Protein AF-A0A2R6GBK3-F1 (afdb_monomer)

Secondary structure (DSSP, 8-state):
-PPP---SS--HHHHHHHHHHHHHHHHHHHHIIIIISSEEEEEEETTEEEEEEEES---EEEEETTEEEEE--TT--EEEEEEEEETTT--B--S--EEEEEE-SS-EEEEEE--EE--SS--EEEEEE---SS-EEEEEEEEPPP-S----TTT-S---S-EEEEEEEE-------S----------------------

Foldseek 3Di:
DPADDDAPVDDPVNLVVLLVQLVLQVVLVCCCQPPVAQHKDWDDWFQKIKMKGKDFDAWDWDDDVPGTDIDGLPQFGIKIWMFIAGPRSRHGDPDKFKFKWWAWDPDIDDRDTFDWDDDPRHTTTIDTHRDDDWFKIWMKMKIQQDPDAFDDPRPRPGSHGITIDIDIDGNDGDPPPDDDPPPPPDDPPDDDDDDDDDDD

Radius of gyration: 21.03 Å; Cα contacts (8 Å, |Δi|>4): 363; chains: 1; bounding box: 44×79×49 Å

Solvent-accessible surface area (backbone atoms only — not comparable to full-atom values): 12038 Å² total; per-residue (Å²): 132,85,73,90,70,69,56,101,80,40,50,66,66,57,52,50,53,47,34,54,54,2,52,54,47,44,53,50,50,49,45,43,25,73,71,65,28,63,30,50,55,74,50,76,49,90,58,29,28,42,32,35,28,32,40,68,37,61,65,47,75,42,88,46,97,93,50,73,42,82,43,74,45,79,83,33,57,26,21,45,34,38,41,48,20,34,54,82,46,31,35,74,56,79,87,56,58,35,33,37,32,35,41,44,101,88,48,73,54,62,82,38,75,30,48,82,43,90,48,98,85,54,77,36,21,39,37,70,38,72,69,89,74,83,48,61,25,46,33,38,41,39,40,49,44,56,86,72,88,69,69,49,94,87,71,28,88,59,54,83,60,65,43,73,48,78,48,79,41,47,67,60,71,70,91,67,85,86,74,88,82,72,86,73,84,74,80,81,86,79,90,76,90,76,88,79,84,90,85,133

Sequence (200 aa):
MAGLQPSEEVDERQLELARQAGDTYREAAEYMISEVAETGDTTTEGDYLVGFAQEEAEGMYHPADGGLEWTDPGEENCHLEVIVADAEGGRFLPELAVRATLEGEGETVGPVAVPFIWHPGLYHYGTNLELPGEETYDLMVEVEAPSFPRHDEENGDRYAEDVSATFRASTSRPDRTERHIRFFVRFRADSVLFRADSVL

Mean predicted aligned error: 8.2 Å

pLDDT: mean 86.67, std 20.87, range [29.03, 98.88]

Structure (mmCIF, N/CA/C/O backbone):
data_AF-A0A2R6GBK3-F1
#
_entry.id   AF-A0A2R6GBK3-F1
#
loop_
_atom_site.group_PDB
_atom_site.id
_atom_site.type_symbol
_atom_site.label_atom_id
_atom_site.label_alt_id
_atom_site.label_comp_id
_atom_site.label_asym_id
_atom_site.label_entity_id
_atom_site.label_seq_id
_atom_site.pdbx_PDB_ins_code
_atom_site.Cartn_x
_atom_site.Cartn_y
_atom_site.Cartn_z
_atom_site.occupancy
_atom_site.B_iso_or_equiv
_atom_site.auth_seq_id
_atom_site.auth_comp_id
_atom_site.auth_asym_id
_atom_site.auth_atom_id
_atom_site.pdbx_PDB_model_num
ATOM 1 N N . MET A 1 1 ? 15.794 -12.261 -4.622 1.00 50.75 1 MET A N 1
ATOM 2 C CA . MET A 1 1 ? 15.449 -12.226 -6.056 1.00 50.75 1 MET A CA 1
ATOM 3 C C . MET A 1 1 ? 16.623 -11.617 -6.813 1.00 50.75 1 MET A C 1
ATOM 5 O O . MET A 1 1 ? 17.364 -10.847 -6.209 1.00 50.75 1 MET A O 1
ATOM 9 N N . ALA A 1 2 ? 16.858 -11.994 -8.072 1.00 61.34 2 ALA A N 1
ATOM 10 C CA . ALA A 1 2 ? 17.715 -11.187 -8.942 1.00 61.34 2 ALA A CA 1
ATOM 11 C C . ALA A 1 2 ? 16.911 -9.943 -9.348 1.00 61.34 2 ALA A C 1
ATOM 13 O O . ALA A 1 2 ? 15.731 -10.080 -9.651 1.00 61.34 2 ALA A O 1
ATOM 14 N N . GLY A 1 3 ? 17.514 -8.755 -9.297 1.00 82.38 3 GLY A N 1
ATOM 15 C CA . GLY A 1 3 ? 16.805 -7.518 -9.627 1.00 82.38 3 GLY A CA 1
ATOM 16 C C . GLY A 1 3 ? 16.416 -7.415 -11.100 1.00 82.38 3 GLY A C 1
ATOM 17 O O . GLY A 1 3 ? 16.938 -8.168 -11.923 1.00 82.38 3 GLY A O 1
ATOM 18 N N . LEU A 1 4 ? 15.535 -6.460 -11.424 1.00 92.62 4 LEU A N 1
ATOM 19 C CA . LEU A 1 4 ? 15.046 -6.220 -12.791 1.00 92.62 4 LEU A CA 1
ATOM 20 C C . LEU A 1 4 ? 16.198 -6.038 -13.792 1.00 92.62 4 LEU A C 1
ATOM 22 O O . LEU A 1 4 ? 17.164 -5.315 -13.502 1.00 92.62 4 LEU A O 1
ATOM 26 N N . GLN A 1 5 ? 16.068 -6.647 -14.973 1.00 95.31 5 GLN A N 1
ATOM 27 C CA . GLN A 1 5 ? 17.119 -6.727 -15.997 1.00 95.31 5 GLN A CA 1
ATOM 28 C C . GLN A 1 5 ? 16.628 -6.224 -17.358 1.00 95.31 5 GLN A C 1
ATOM 30 O O . GLN A 1 5 ? 15.432 -6.314 -17.632 1.00 95.31 5 GLN A O 1
ATOM 35 N N . PRO A 1 6 ? 17.519 -5.696 -18.219 1.00 97.12 6 PRO A N 1
ATOM 36 C CA . PRO A 1 6 ? 17.148 -5.369 -19.590 1.00 97.12 6 PRO A CA 1
ATOM 37 C C . PRO A 1 6 ? 16.609 -6.596 -20.337 1.00 97.12 6 PRO A C 1
ATOM 39 O O . PRO A 1 6 ? 17.158 -7.689 -20.191 1.00 97.12 6 PRO A O 1
ATOM 42 N N . SER A 1 7 ? 15.580 -6.388 -21.153 1.00 97.19 7 SER A N 1
ATOM 43 C CA . SER A 1 7 ? 14.868 -7.407 -21.933 1.00 97.19 7 SER A CA 1
ATOM 44 C C . SER A 1 7 ? 14.620 -6.923 -23.369 1.00 97.19 7 SER A C 1
ATOM 46 O O . SER A 1 7 ? 15.091 -5.855 -23.772 1.00 97.19 7 SER A O 1
ATOM 48 N N . GLU A 1 8 ? 13.858 -7.687 -24.157 1.00 96.94 8 GLU A N 1
ATOM 49 C CA . GLU A 1 8 ? 13.345 -7.198 -25.445 1.00 96.94 8 GLU A CA 1
ATOM 50 C C . GLU A 1 8 ? 12.340 -6.034 -25.292 1.00 96.94 8 GLU A C 1
ATOM 52 O O . GLU A 1 8 ? 12.155 -5.261 -26.236 1.00 96.94 8 GLU A O 1
ATOM 57 N N . GLU A 1 9 ? 11.714 -5.881 -24.118 1.00 96.06 9 GLU A N 1
ATOM 58 C CA . GLU A 1 9 ? 10.669 -4.882 -23.844 1.00 96.06 9 GLU A CA 1
ATOM 59 C C . GLU A 1 9 ? 11.150 -3.688 -22.993 1.00 96.06 9 GLU A C 1
ATOM 61 O O . GLU A 1 9 ? 10.519 -2.625 -23.030 1.00 96.06 9 GLU A O 1
ATOM 66 N N . VAL A 1 10 ? 12.262 -3.819 -22.254 1.00 96.81 10 VAL A N 1
ATOM 67 C CA . VAL A 1 10 ? 12.786 -2.763 -21.372 1.00 96.81 10 VAL A CA 1
ATOM 68 C C . VAL A 1 10 ? 14.306 -2.606 -21.461 1.00 96.81 10 VAL A C 1
ATOM 70 O O . VAL A 1 10 ? 15.060 -3.566 -21.327 1.00 96.81 10 VAL A O 1
ATOM 73 N N . ASP A 1 11 ? 14.783 -1.372 -21.645 1.00 97.56 11 ASP A N 1
ATOM 74 C CA . ASP A 1 11 ? 16.216 -1.056 -21.630 1.00 97.56 11 ASP A CA 1
ATOM 75 C C . ASP A 1 11 ? 16.733 -0.599 -20.248 1.00 97.56 11 ASP A C 1
ATOM 77 O O . ASP A 1 11 ? 15.980 -0.342 -19.304 1.00 97.56 11 ASP A O 1
ATOM 81 N N . GLU A 1 12 ? 18.058 -0.469 -20.120 1.00 97.69 12 GLU A N 1
ATOM 82 C CA . GLU A 1 12 ? 18.707 -0.019 -18.879 1.00 97.69 12 GLU A CA 1
ATOM 83 C C . GLU A 1 12 ? 18.204 1.350 -18.398 1.00 97.69 12 GLU A C 1
ATOM 85 O O . GLU A 1 12 ? 18.078 1.578 -17.193 1.00 97.69 12 GLU A O 1
ATOM 90 N N . ARG A 1 13 ? 17.899 2.270 -19.322 1.00 97.88 13 ARG A N 1
ATOM 91 C CA . ARG A 1 13 ? 17.467 3.626 -18.976 1.00 97.88 13 ARG A CA 1
ATOM 92 C C . ARG A 1 13 ? 16.037 3.628 -18.449 1.00 97.88 13 ARG A C 1
ATOM 94 O O . ARG A 1 13 ? 15.743 4.352 -17.498 1.00 97.88 13 ARG A O 1
ATOM 101 N N . GLN A 1 14 ? 15.150 2.839 -19.043 1.00 97.19 14 GLN A N 1
ATOM 102 C CA . GLN A 1 14 ? 13.790 2.653 -18.551 1.00 97.19 14 GLN A CA 1
ATOM 103 C C . GLN A 1 14 ? 13.800 2.044 -17.147 1.00 97.19 14 GLN A C 1
ATOM 105 O O . GLN A 1 14 ? 13.074 2.531 -16.280 1.00 97.19 14 GLN A O 1
ATOM 110 N N . LEU A 1 15 ? 14.665 1.058 -16.888 1.00 96.81 15 LEU A N 1
ATOM 111 C CA . LEU A 1 15 ? 14.837 0.483 -15.551 1.00 96.81 15 LEU A CA 1
ATOM 112 C C . LEU A 1 15 ? 15.366 1.503 -14.539 1.00 96.81 15 LEU A C 1
ATOM 114 O O . LEU A 1 15 ? 14.858 1.574 -13.422 1.00 96.81 15 LEU A O 1
ATOM 118 N N . GLU A 1 16 ? 16.348 2.324 -14.917 1.00 97.00 16 GLU A N 1
ATOM 119 C CA . GLU A 1 16 ? 16.872 3.395 -14.062 1.00 97.00 16 GLU A CA 1
ATOM 120 C C . GLU A 1 16 ? 15.774 4.401 -13.681 1.00 97.00 16 GLU A C 1
ATOM 122 O O . GLU A 1 16 ? 15.603 4.722 -12.505 1.00 97.00 16 GLU A O 1
ATOM 127 N N . LEU A 1 17 ? 14.993 4.867 -14.661 1.00 97.94 17 LEU A N 1
ATOM 128 C CA . LEU A 1 17 ? 13.885 5.799 -14.430 1.00 97.94 17 LEU A CA 1
ATOM 129 C C . LEU A 1 17 ? 12.771 5.172 -13.581 1.00 97.94 17 LEU A C 1
ATOM 131 O O . LEU A 1 17 ? 12.204 5.845 -12.722 1.00 97.94 17 LEU A O 1
ATOM 135 N N . ALA A 1 18 ? 12.468 3.889 -13.796 1.00 96.62 18 ALA A N 1
ATOM 136 C CA . ALA A 1 18 ? 11.486 3.165 -12.997 1.00 96.62 18 ALA A CA 1
ATOM 137 C C . ALA A 1 18 ? 11.918 3.061 -11.528 1.00 96.62 18 ALA A C 1
ATOM 139 O O . ALA A 1 18 ? 11.091 3.290 -10.647 1.00 96.62 18 ALA A O 1
ATOM 140 N N . ARG A 1 19 ? 13.205 2.788 -11.269 1.00 96.69 19 ARG A N 1
ATOM 141 C CA . ARG A 1 19 ? 13.771 2.780 -9.912 1.00 96.69 19 ARG A CA 1
ATOM 142 C C . ARG A 1 19 ? 13.720 4.164 -9.275 1.00 96.69 19 ARG A C 1
ATOM 144 O O . ARG A 1 19 ? 13.222 4.277 -8.171 1.00 96.69 19 ARG A O 1
ATOM 151 N N . GLN A 1 20 ? 14.106 5.224 -9.989 1.00 98.25 20 GLN A N 1
ATOM 152 C CA . GLN A 1 20 ? 14.014 6.599 -9.467 1.00 98.25 20 GLN A CA 1
ATOM 153 C C . GLN A 1 20 ? 12.578 6.987 -9.081 1.00 98.25 20 GLN A C 1
ATOM 155 O O . GLN A 1 20 ? 12.357 7.635 -8.056 1.00 98.25 20 GLN A O 1
ATOM 160 N N . ALA A 1 21 ? 11.590 6.582 -9.886 1.00 97.88 21 ALA A N 1
ATOM 161 C CA . ALA A 1 21 ? 10.184 6.795 -9.560 1.00 97.88 21 ALA A CA 1
ATOM 162 C C . ALA A 1 21 ? 9.766 6.020 -8.299 1.00 97.88 21 ALA A C 1
ATOM 164 O O . ALA A 1 21 ? 9.053 6.563 -7.457 1.00 97.88 21 ALA A O 1
ATOM 165 N N . GLY A 1 22 ? 10.225 4.775 -8.151 1.00 98.00 22 GLY A N 1
ATOM 166 C CA . GLY A 1 22 ? 9.977 3.974 -6.956 1.00 98.00 22 GLY A CA 1
ATOM 167 C C . GLY A 1 22 ? 10.679 4.498 -5.706 1.00 98.00 22 GLY A C 1
ATOM 168 O O . GLY A 1 22 ? 10.054 4.567 -4.656 1.00 98.00 22 GLY A O 1
ATOM 169 N N . ASP A 1 23 ? 11.929 4.944 -5.817 1.00 98.19 23 ASP A N 1
ATOM 170 C CA . ASP A 1 23 ? 12.677 5.565 -4.720 1.00 98.19 23 ASP A CA 1
ATOM 171 C C . ASP A 1 23 ? 1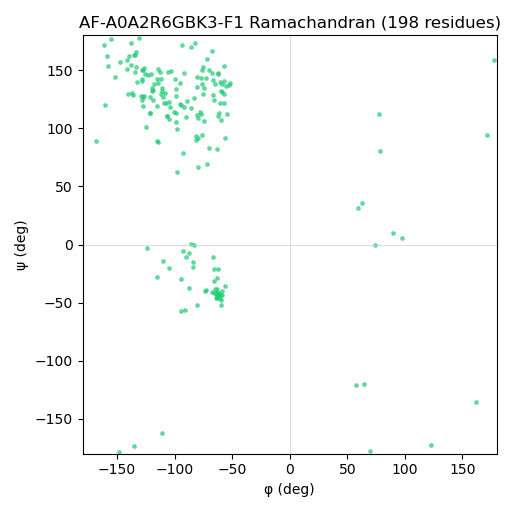1.950 6.815 -4.210 1.00 98.19 23 ASP A C 1
ATOM 173 O O . ASP A 1 23 ? 11.769 6.981 -3.007 1.00 98.19 23 ASP A O 1
ATOM 177 N N . THR A 1 24 ? 11.448 7.648 -5.128 1.00 98.19 24 THR A N 1
ATOM 178 C CA . THR A 1 24 ? 10.655 8.839 -4.779 1.00 98.19 24 THR A CA 1
ATOM 179 C C . THR A 1 24 ? 9.351 8.462 -4.070 1.00 98.19 24 THR A C 1
ATOM 181 O O . THR A 1 24 ? 8.967 9.097 -3.090 1.00 98.19 24 THR A O 1
ATOM 184 N N . TYR A 1 25 ? 8.659 7.423 -4.548 1.00 98.44 25 TYR A N 1
ATOM 185 C CA . TYR A 1 25 ? 7.445 6.929 -3.897 1.00 98.44 25 TYR A CA 1
ATOM 186 C C . TYR A 1 25 ? 7.738 6.391 -2.489 1.00 98.44 25 TYR A C 1
ATOM 188 O O . TYR A 1 25 ? 7.024 6.724 -1.546 1.00 98.44 25 TYR A O 1
ATOM 196 N N . ARG A 1 26 ? 8.812 5.609 -2.331 1.00 97.56 26 ARG A N 1
ATOM 197 C CA . ARG A 1 26 ? 9.251 5.066 -1.039 1.00 97.56 26 ARG A CA 1
ATOM 198 C C . ARG A 1 26 ? 9.643 6.156 -0.053 1.00 97.56 26 ARG A C 1
ATOM 200 O O . ARG A 1 26 ? 9.314 6.032 1.115 1.00 97.56 26 ARG A O 1
ATOM 207 N N . GLU A 1 27 ? 10.294 7.223 -0.507 1.00 98.12 27 GLU A N 1
ATOM 208 C CA . GLU A 1 27 ? 10.602 8.377 0.344 1.00 98.12 27 GLU A CA 1
ATOM 209 C C . GLU A 1 27 ? 9.321 9.037 0.881 1.00 98.12 27 GLU A C 1
ATOM 211 O O . GLU A 1 27 ? 9.233 9.338 2.071 1.00 98.12 27 GLU A O 1
ATOM 216 N N . ALA A 1 28 ? 8.299 9.209 0.033 1.00 98.12 28 ALA A N 1
ATOM 217 C CA . ALA A 1 28 ? 7.004 9.741 0.462 1.00 98.12 28 ALA A CA 1
ATOM 218 C C . ALA A 1 28 ? 6.272 8.794 1.432 1.00 98.12 28 ALA A C 1
ATOM 220 O O . ALA A 1 28 ? 5.713 9.253 2.427 1.00 98.12 28 ALA A O 1
ATOM 221 N N . ALA A 1 29 ? 6.305 7.486 1.161 1.00 97.81 29 ALA A N 1
ATOM 222 C CA . ALA A 1 29 ? 5.732 6.456 2.025 1.00 97.81 29 ALA A CA 1
ATOM 223 C C . ALA A 1 29 ? 6.422 6.406 3.397 1.00 97.81 29 ALA A C 1
ATOM 225 O O . ALA A 1 29 ? 5.747 6.403 4.420 1.00 97.81 29 ALA A O 1
ATOM 226 N N . GLU A 1 30 ? 7.755 6.438 3.428 1.00 97.25 30 GLU A N 1
ATOM 227 C CA . GLU A 1 30 ? 8.539 6.470 4.664 1.00 97.25 30 GLU A CA 1
ATOM 228 C C . GLU A 1 30 ? 8.217 7.720 5.483 1.00 97.25 30 GLU A C 1
ATOM 230 O O . GLU A 1 30 ? 8.024 7.631 6.692 1.00 97.25 30 GLU A O 1
ATOM 235 N N . TYR A 1 31 ? 8.107 8.888 4.841 1.00 97.25 31 TYR A N 1
ATOM 236 C CA . TYR A 1 31 ? 7.725 10.121 5.527 1.00 97.25 31 TYR A CA 1
ATOM 237 C C . TYR A 1 31 ? 6.334 10.015 6.168 1.00 97.25 31 TYR A C 1
ATOM 239 O O . TYR A 1 31 ? 6.162 10.384 7.328 1.00 97.25 31 TYR A O 1
ATOM 247 N N . MET A 1 32 ? 5.354 9.485 5.435 1.00 95.88 32 MET A N 1
ATOM 248 C CA . MET A 1 32 ? 4.002 9.256 5.946 1.00 95.88 32 MET A CA 1
ATOM 249 C C . MET A 1 32 ? 4.016 8.305 7.151 1.00 95.88 32 MET A C 1
ATOM 251 O O . MET A 1 32 ? 3.546 8.672 8.221 1.00 95.88 32 MET A O 1
ATOM 255 N N . ILE A 1 33 ? 4.656 7.141 7.015 1.00 95.50 33 ILE A N 1
ATOM 256 C CA . ILE A 1 33 ? 4.730 6.103 8.054 1.00 95.50 33 ILE A CA 1
ATOM 257 C C . ILE A 1 33 ? 5.473 6.582 9.310 1.00 95.50 33 ILE A C 1
ATOM 259 O O . ILE A 1 33 ? 5.034 6.320 10.427 1.00 95.50 33 ILE A O 1
ATOM 263 N N . SER A 1 34 ? 6.616 7.253 9.150 1.00 92.56 34 SER A N 1
ATOM 264 C CA . SER A 1 34 ? 7.527 7.539 10.269 1.00 92.56 34 SER A CA 1
ATOM 265 C C . SER A 1 34 ? 7.315 8.909 10.919 1.00 92.56 34 SER A C 1
ATOM 267 O O . SER A 1 34 ? 7.574 9.068 12.115 1.00 92.56 34 SER A O 1
ATOM 269 N N . GLU A 1 35 ? 6.849 9.906 10.162 1.00 92.25 35 GLU A N 1
ATOM 270 C CA . GLU A 1 35 ? 6.757 11.294 10.633 1.00 92.25 35 GLU A CA 1
ATOM 271 C C . GLU A 1 35 ? 5.317 11.812 10.735 1.00 92.25 35 GLU A C 1
ATOM 273 O O . GLU A 1 35 ? 5.060 12.701 11.555 1.00 92.25 35 GLU A O 1
ATOM 278 N N . VAL A 1 36 ? 4.382 11.291 9.931 1.00 91.12 36 VAL A N 1
ATOM 279 C CA . VAL A 1 36 ? 2.974 11.730 9.941 1.00 91.12 36 VAL A CA 1
ATOM 280 C C . VAL A 1 36 ? 2.150 10.824 10.849 1.00 91.12 36 VAL A C 1
ATOM 282 O O . VAL A 1 36 ? 1.637 11.310 11.866 1.00 91.12 36 VAL A O 1
ATOM 285 N N . ALA A 1 37 ? 2.157 9.522 10.565 1.00 92.44 37 ALA A N 1
ATOM 286 C CA . ALA A 1 37 ? 1.352 8.520 11.243 1.00 92.44 37 ALA A CA 1
ATOM 287 C C . ALA A 1 37 ? 1.579 8.470 12.761 1.00 92.44 37 ALA A C 1
ATOM 289 O O . ALA A 1 37 ? 2.644 8.836 13.281 1.00 92.44 37 ALA A O 1
ATOM 290 N N . GLU A 1 38 ? 0.564 8.015 13.495 1.00 90.88 38 GLU A N 1
ATOM 291 C CA . GLU A 1 38 ? 0.673 7.724 14.927 1.00 90.88 38 GLU A CA 1
ATOM 292 C C . GLU A 1 38 ? 1.480 6.445 15.159 1.00 90.88 38 GLU A C 1
ATOM 294 O O . GLU A 1 38 ? 2.317 6.386 16.063 1.00 90.88 38 GLU A O 1
ATOM 299 N N . THR A 1 39 ? 1.266 5.452 14.298 1.00 93.38 39 THR A N 1
ATOM 300 C CA . THR A 1 39 ? 2.064 4.234 14.202 1.00 93.38 39 THR A CA 1
ATOM 301 C C . THR A 1 39 ? 2.110 3.760 12.753 1.00 93.38 39 THR A C 1
ATOM 303 O O . THR A 1 39 ? 1.231 4.077 11.951 1.00 93.38 39 THR A O 1
ATOM 306 N N . GLY A 1 40 ? 3.126 2.984 12.421 1.00 96.25 40 GLY A N 1
ATOM 307 C CA . GLY A 1 40 ? 3.300 2.438 11.092 1.00 96.25 40 GLY A CA 1
ATOM 308 C C . GLY A 1 40 ? 4.586 1.635 11.012 1.00 96.25 40 GLY A C 1
ATOM 309 O O . GLY A 1 40 ? 5.488 1.792 11.838 1.00 96.25 40 GLY A O 1
ATOM 310 N N . ASP A 1 41 ? 4.654 0.751 10.028 1.00 97.81 41 ASP A N 1
ATOM 311 C CA . ASP A 1 41 ? 5.828 -0.071 9.752 1.00 97.81 41 ASP A CA 1
ATOM 312 C C . ASP A 1 41 ? 5.756 -0.612 8.317 1.00 97.81 41 ASP A C 1
ATOM 314 O O . ASP A 1 41 ? 4.734 -0.484 7.632 1.00 97.81 41 ASP A O 1
ATOM 318 N N . THR A 1 42 ? 6.837 -1.241 7.862 1.00 98.06 42 THR A N 1
ATOM 319 C CA . THR A 1 42 ? 6.917 -1.909 6.561 1.00 98.06 42 THR A CA 1
ATOM 320 C C . THR A 1 42 ? 7.565 -3.286 6.674 1.00 98.06 42 THR A C 1
ATOM 322 O O . THR A 1 42 ? 8.454 -3.527 7.486 1.00 98.06 42 THR A O 1
ATOM 325 N N . THR A 1 43 ? 7.141 -4.211 5.818 1.00 98.38 43 THR A N 1
ATOM 326 C CA . THR A 1 43 ? 7.785 -5.511 5.615 1.00 98.38 43 THR A CA 1
ATOM 327 C C . THR A 1 43 ? 7.792 -5.863 4.131 1.00 98.38 43 THR A C 1
ATOM 329 O O . THR A 1 43 ? 7.063 -5.287 3.323 1.00 98.38 43 THR A O 1
ATOM 332 N N . THR A 1 44 ? 8.642 -6.808 3.746 1.00 98.19 44 THR A N 1
ATOM 333 C CA . THR A 1 44 ? 8.659 -7.362 2.391 1.00 98.19 44 THR A CA 1
ATOM 334 C C . THR A 1 44 ? 8.127 -8.785 2.420 1.00 98.19 44 THR A C 1
ATOM 336 O O . THR A 1 44 ? 8.720 -9.642 3.068 1.00 98.19 44 THR A O 1
ATOM 339 N N . GLU A 1 45 ? 7.068 -9.038 1.656 1.00 98.12 45 GLU A N 1
ATOM 340 C CA . GLU A 1 45 ? 6.470 -10.357 1.472 1.00 98.12 45 GLU A CA 1
ATOM 341 C C . GLU A 1 45 ? 6.490 -10.706 -0.018 1.00 98.12 45 GLU A C 1
ATOM 343 O O . GLU A 1 45 ? 5.839 -10.060 -0.836 1.00 98.12 45 GLU A O 1
ATOM 348 N N . GLY A 1 46 ? 7.275 -11.714 -0.405 1.00 96.31 46 GLY A N 1
ATOM 349 C CA . GLY A 1 46 ? 7.425 -12.102 -1.811 1.00 96.31 46 GLY A CA 1
ATOM 350 C C . GLY A 1 46 ? 7.922 -10.952 -2.700 1.00 96.31 46 GLY A C 1
ATOM 351 O O . GLY A 1 46 ? 9.013 -10.422 -2.491 1.00 96.31 46 GLY A O 1
ATOM 352 N N . ASP A 1 47 ? 7.128 -10.595 -3.712 1.00 97.25 47 ASP A N 1
ATOM 353 C CA . ASP A 1 47 ? 7.398 -9.479 -4.631 1.00 97.25 47 ASP A CA 1
ATOM 354 C C . ASP A 1 47 ? 6.909 -8.114 -4.115 1.00 97.25 47 ASP A C 1
ATOM 356 O O . ASP A 1 47 ? 7.070 -7.103 -4.803 1.00 97.25 47 ASP A O 1
ATOM 360 N N . TYR A 1 48 ? 6.317 -8.067 -2.922 1.00 98.56 48 TYR A N 1
ATOM 361 C CA . TYR A 1 48 ? 5.615 -6.903 -2.399 1.00 98.56 48 TYR A CA 1
ATOM 362 C C . TYR A 1 48 ? 6.375 -6.284 -1.230 1.00 98.56 48 TYR A C 1
ATOM 364 O O . TYR A 1 48 ? 6.763 -6.965 -0.284 1.00 98.56 48 TYR A O 1
ATOM 372 N N . LEU A 1 49 ? 6.550 -4.968 -1.270 1.00 98.50 49 LEU A N 1
ATOM 373 C CA . LEU A 1 49 ? 6.729 -4.161 -0.073 1.00 98.50 49 LEU A CA 1
ATOM 374 C C . LEU A 1 49 ? 5.328 -3.811 0.433 1.00 98.50 49 LEU A C 1
ATOM 376 O O . LEU A 1 49 ? 4.576 -3.141 -0.279 1.00 98.50 49 LEU A O 1
ATOM 380 N N . VAL A 1 50 ? 4.993 -4.265 1.636 1.00 98.81 50 VAL A N 1
ATOM 381 C CA . VAL A 1 50 ? 3.728 -3.966 2.309 1.00 98.81 50 VAL A CA 1
ATOM 382 C C . VAL A 1 50 ? 4.032 -3.084 3.509 1.00 98.81 50 VAL A C 1
ATOM 384 O O . VAL A 1 50 ? 4.908 -3.400 4.310 1.00 98.81 50 VAL A O 1
ATOM 387 N N . GLY A 1 51 ? 3.323 -1.974 3.638 1.00 98.44 51 GLY A N 1
ATOM 388 C CA . GLY A 1 51 ? 3.414 -1.090 4.791 1.00 98.44 51 GLY A CA 1
ATOM 389 C C . GLY A 1 51 ? 2.042 -0.683 5.280 1.00 98.44 51 GLY A C 1
ATOM 390 O O . GLY A 1 51 ? 1.063 -0.793 4.543 1.00 98.44 51 GLY A O 1
ATOM 391 N N . PHE A 1 52 ? 1.985 -0.184 6.505 1.00 98.50 52 PHE A N 1
ATOM 392 C CA . PHE A 1 52 ? 0.787 0.448 7.035 1.00 98.50 52 PHE A CA 1
ATOM 393 C C . PHE A 1 52 ? 1.134 1.760 7.733 1.00 98.50 52 PHE A C 1
ATOM 395 O O . PHE A 1 52 ? 2.237 1.924 8.258 1.00 98.50 52 PHE A O 1
ATOM 402 N N . ALA A 1 53 ? 0.166 2.665 7.744 1.00 97.31 53 ALA A N 1
ATOM 403 C CA . ALA A 1 53 ? 0.155 3.867 8.557 1.00 97.31 53 ALA A CA 1
ATOM 404 C C . ALA A 1 53 ? -1.213 3.968 9.234 1.00 97.31 53 ALA A C 1
ATOM 406 O O . ALA A 1 53 ? -2.238 3.636 8.639 1.00 97.31 53 ALA A O 1
ATOM 407 N N . GLN A 1 54 ? -1.221 4.385 10.492 1.00 95.12 54 GLN A N 1
ATOM 408 C CA . GLN A 1 54 ? -2.436 4.606 11.260 1.00 95.12 54 GLN A CA 1
ATOM 409 C C . GLN A 1 54 ? -2.489 6.056 11.738 1.00 95.12 54 GLN A C 1
ATOM 411 O O . GLN A 1 54 ? -1.555 6.526 12.392 1.00 95.12 54 GLN A O 1
ATOM 416 N N . GLU A 1 55 ? -3.595 6.734 11.448 1.00 92.31 55 GLU A N 1
ATOM 417 C CA . GLU A 1 55 ? -3.859 8.129 11.817 1.00 92.31 55 GLU A CA 1
ATOM 418 C C . GLU A 1 55 ? -5.240 8.286 12.476 1.00 92.31 55 GLU A C 1
ATOM 420 O O . GLU A 1 55 ? -5.993 7.318 12.618 1.00 92.31 55 GLU A O 1
ATOM 425 N N . GLU A 1 56 ? -5.583 9.506 12.907 1.00 92.31 56 GLU A N 1
ATOM 426 C CA . GLU A 1 56 ? -6.971 9.819 13.274 1.00 92.31 56 GLU A CA 1
ATOM 427 C C . GLU A 1 56 ? -7.877 9.667 12.046 1.00 92.31 56 GLU A C 1
ATOM 429 O O . GLU A 1 56 ? -7.452 9.937 10.926 1.00 92.31 56 GLU A O 1
ATOM 434 N N . ALA A 1 57 ? -9.135 9.264 12.248 1.00 94.62 57 ALA A N 1
ATOM 435 C CA . ALA A 1 57 ? -10.089 9.155 11.146 1.00 94.62 57 ALA A CA 1
ATOM 436 C C . ALA A 1 57 ? -10.220 10.477 10.371 1.00 94.62 57 ALA A C 1
ATOM 438 O O . ALA A 1 57 ? -10.341 11.557 10.961 1.00 94.62 57 ALA A O 1
ATOM 439 N N . GLU A 1 58 ? -10.249 10.381 9.042 1.00 92.75 58 GLU A N 1
ATOM 440 C CA . GLU A 1 58 ? -10.232 11.541 8.155 1.00 92.75 58 GLU A CA 1
ATOM 441 C C . GLU A 1 58 ? -11.529 11.684 7.357 1.00 92.75 58 GLU A C 1
ATOM 443 O O . GLU A 1 58 ? -12.213 10.712 7.033 1.00 92.75 58 GLU A O 1
ATOM 448 N N . GLY A 1 59 ? -11.871 12.927 7.014 1.00 95.62 59 GLY A N 1
ATOM 449 C CA . GLY A 1 59 ? -12.948 13.193 6.066 1.00 95.62 59 GLY A CA 1
ATOM 450 C C . GLY A 1 59 ? -12.465 13.014 4.630 1.00 95.62 59 GLY A C 1
ATOM 451 O O . GLY A 1 59 ? -11.328 13.350 4.300 1.00 95.62 59 GLY A O 1
ATOM 452 N N . MET A 1 60 ? -13.333 12.511 3.757 1.00 96.00 60 MET A N 1
ATOM 453 C CA . MET A 1 60 ? -12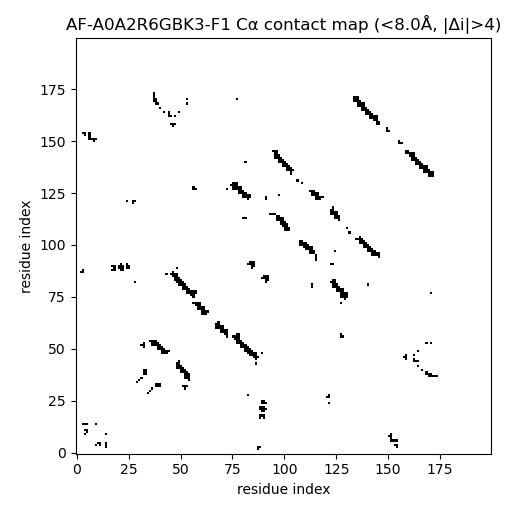.976 12.194 2.374 1.00 96.00 60 MET A CA 1
ATOM 454 C C . MET A 1 60 ? -14.065 12.620 1.390 1.00 96.00 60 MET A C 1
ATOM 456 O O . MET A 1 60 ? -15.247 12.728 1.718 1.00 96.00 60 MET A O 1
ATOM 460 N N . TYR A 1 61 ? -13.657 12.866 0.143 1.00 97.25 61 TYR A N 1
ATOM 461 C CA . TYR A 1 61 ? -14.595 13.033 -0.963 1.00 97.25 61 TYR A CA 1
ATOM 462 C C . TYR A 1 61 ? -15.012 11.670 -1.515 1.00 97.25 61 TYR A C 1
ATOM 464 O O . TYR A 1 61 ? -14.168 10.895 -1.959 1.00 97.25 61 TYR A O 1
ATOM 472 N N . HIS A 1 62 ? -16.318 11.431 -1.589 1.00 95.06 62 HIS A N 1
ATOM 473 C CA . HIS A 1 62 ? -16.894 10.225 -2.176 1.00 95.06 62 HIS A CA 1
ATOM 474 C C . HIS A 1 62 ? -17.661 10.548 -3.464 1.00 95.06 62 HIS A C 1
ATOM 476 O O . HIS A 1 62 ? -18.239 11.634 -3.579 1.00 95.06 62 HIS A O 1
ATOM 482 N N . PRO A 1 63 ? -17.699 9.626 -4.445 1.00 95.31 63 PRO A N 1
ATOM 483 C CA . PRO A 1 63 ? -18.582 9.757 -5.597 1.00 95.31 63 PRO A CA 1
ATOM 484 C C . PRO A 1 63 ? -20.049 9.879 -5.167 1.00 95.31 63 PRO A C 1
ATOM 486 O O . PRO A 1 63 ? -20.552 9.048 -4.413 1.00 95.31 63 PRO A O 1
ATOM 489 N N . ALA A 1 64 ? -20.737 10.884 -5.698 1.00 95.31 64 ALA A N 1
ATOM 490 C CA . ALA A 1 64 ? -22.157 11.136 -5.479 1.00 95.31 64 ALA A CA 1
ATOM 491 C C . ALA A 1 64 ? -22.841 11.529 -6.800 1.00 95.31 64 ALA A C 1
ATOM 493 O O . ALA A 1 64 ? -22.185 11.736 -7.829 1.00 95.31 64 ALA A O 1
ATOM 494 N N . ASP A 1 65 ? -24.171 11.651 -6.787 1.00 94.31 65 ASP A N 1
ATOM 495 C CA . ASP A 1 65 ? -24.935 12.057 -7.968 1.00 94.31 65 ASP A CA 1
ATOM 496 C C . ASP A 1 65 ? -24.490 13.445 -8.462 1.00 94.31 65 ASP A C 1
ATOM 498 O O . ASP A 1 65 ? -24.797 14.481 -7.874 1.00 94.31 65 ASP A O 1
ATOM 502 N N . GLY A 1 66 ? -23.773 13.466 -9.588 1.00 93.06 66 GLY A N 1
ATOM 503 C CA . GLY A 1 66 ? -23.307 14.694 -10.234 1.00 93.06 66 GLY A CA 1
ATOM 504 C C . GLY A 1 66 ? -21.937 15.210 -9.779 1.00 93.06 66 GLY A C 1
ATOM 505 O O . GLY A 1 66 ? -21.568 16.311 -10.192 1.00 93.06 66 GLY A O 1
ATOM 506 N N . GLY A 1 67 ? -21.162 14.451 -8.994 1.00 96.00 67 GLY A N 1
ATOM 507 C CA . GLY A 1 67 ? -19.797 14.850 -8.639 1.00 96.00 67 GLY A CA 1
ATOM 508 C C . GLY A 1 67 ? -19.213 14.129 -7.428 1.00 96.00 67 GLY A C 1
ATOM 509 O O . GLY A 1 67 ? -19.308 12.910 -7.310 1.00 96.00 67 GLY A O 1
ATOM 510 N N . LEU A 1 68 ? -18.566 14.910 -6.561 1.00 97.25 68 LEU A N 1
ATOM 511 C CA . LEU A 1 68 ? -17.961 14.459 -5.312 1.00 97.25 68 LEU A CA 1
ATOM 512 C C . LEU A 1 68 ? -18.642 15.154 -4.131 1.00 97.25 68 LEU A C 1
ATOM 514 O O . LEU A 1 68 ? -18.882 16.362 -4.189 1.00 97.25 68 LEU A O 1
ATOM 518 N N . GLU A 1 69 ? -18.901 14.410 -3.062 1.00 97.75 69 GLU A N 1
ATOM 519 C CA . GLU A 1 69 ? -19.446 14.917 -1.802 1.00 97.75 69 GLU A CA 1
ATOM 520 C C . GLU A 1 69 ? -18.461 14.651 -0.662 1.00 97.75 69 GLU A C 1
ATOM 522 O O . GLU A 1 69 ? -17.907 13.559 -0.557 1.00 97.75 69 GLU A O 1
ATOM 527 N N . TRP A 1 70 ? -18.215 15.667 0.167 1.00 97.25 70 TRP A N 1
ATOM 528 C CA . TRP A 1 70 ? -17.386 15.523 1.362 1.00 97.25 70 TRP A CA 1
ATOM 529 C C . TRP A 1 70 ? -18.169 14.794 2.451 1.00 97.25 70 TRP A C 1
ATOM 531 O O . TRP A 1 70 ? -19.279 15.207 2.782 1.00 97.25 70 TRP A O 1
ATOM 541 N N . THR A 1 71 ? -17.575 13.752 3.023 1.00 96.75 71 THR A N 1
ATOM 542 C CA . THR A 1 71 ? -18.113 13.015 4.169 1.00 96.75 71 THR A CA 1
ATOM 543 C C . THR A 1 71 ? -17.131 13.121 5.329 1.00 96.75 71 THR A C 1
ATOM 545 O O . THR A 1 71 ? -15.955 12.804 5.170 1.00 96.75 71 THR A O 1
ATOM 548 N N . ASP A 1 72 ? -17.607 13.597 6.479 1.00 96.88 72 ASP A N 1
ATOM 549 C CA . ASP A 1 72 ? -16.846 13.582 7.731 1.00 96.88 72 ASP A CA 1
ATOM 550 C C . ASP A 1 72 ? -16.840 12.161 8.335 1.00 96.88 72 ASP A C 1
ATOM 552 O O . ASP A 1 72 ? -17.829 11.442 8.172 1.00 96.88 72 ASP A O 1
ATOM 556 N N . PRO A 1 73 ? -15.789 11.767 9.079 1.00 93.56 73 PRO A N 1
ATOM 557 C CA . PRO A 1 73 ? -15.611 10.400 9.600 1.00 93.56 73 PRO A CA 1
ATOM 558 C C . PRO A 1 73 ? -16.644 9.974 10.664 1.00 93.56 73 PRO A C 1
ATOM 560 O O . PRO A 1 73 ? -16.734 8.809 11.039 1.00 93.56 73 PRO A O 1
ATOM 563 N N . GLY A 1 74 ? -17.460 10.899 11.180 1.00 94.88 74 GLY A N 1
ATOM 564 C CA . GLY A 1 74 ? -18.474 10.580 12.187 1.00 94.88 74 GLY A CA 1
ATOM 565 C C . GLY A 1 74 ? -17.860 10.090 13.502 1.00 94.88 74 GLY A C 1
ATOM 566 O O . GLY A 1 74 ? -17.133 10.840 14.147 1.00 94.88 74 GLY A O 1
ATOM 567 N N . GLU A 1 75 ? -18.203 8.863 13.904 1.00 93.00 75 GLU A N 1
ATOM 568 C CA . GLU A 1 75 ? -17.704 8.217 15.132 1.00 93.00 75 GLU A CA 1
ATOM 569 C C . GLU A 1 75 ? -16.443 7.364 14.887 1.00 93.00 75 GLU A C 1
ATOM 571 O O . GLU A 1 75 ? -15.853 6.854 15.840 1.00 93.00 75 GLU A O 1
ATOM 576 N N . GLU A 1 76 ? -16.017 7.208 13.627 1.00 94.19 76 GLU A N 1
ATOM 577 C CA . GLU A 1 76 ? -14.768 6.524 13.296 1.00 94.19 76 GLU A CA 1
ATOM 578 C C . GLU A 1 76 ? -13.595 7.261 13.954 1.00 94.19 76 GLU A C 1
ATOM 580 O O . GLU A 1 76 ? -13.557 8.493 14.010 1.00 94.19 76 GLU A O 1
ATOM 585 N N . ASN A 1 77 ? -12.635 6.504 14.479 1.00 92.25 77 ASN A N 1
ATOM 586 C CA . ASN A 1 77 ? -11.540 7.040 15.291 1.00 92.25 77 ASN A CA 1
ATOM 587 C C . ASN A 1 77 ? -10.148 6.685 14.753 1.00 92.25 77 ASN A C 1
ATOM 589 O O . ASN A 1 77 ? -9.151 7.149 15.299 1.00 92.25 77 ASN A O 1
ATOM 593 N N . CYS A 1 78 ? -10.081 5.903 13.679 1.00 93.81 78 CYS A N 1
ATOM 594 C CA . CYS A 1 78 ? -8.854 5.436 13.061 1.00 93.81 78 CYS A CA 1
ATOM 595 C C . CYS A 1 78 ? -8.960 5.571 11.541 1.00 93.81 78 CYS A C 1
ATOM 597 O O . CYS A 1 78 ? -9.925 5.081 10.958 1.00 93.81 78 CYS A O 1
ATOM 599 N N . HIS A 1 79 ? -7.971 6.193 10.903 1.00 96.50 79 HIS A N 1
ATOM 600 C CA . HIS A 1 79 ? -7.724 6.030 9.475 1.00 96.50 79 HIS A CA 1
ATOM 601 C C . HIS A 1 79 ? -6.602 5.006 9.304 1.00 96.50 79 HIS A C 1
ATOM 603 O O . HIS A 1 79 ? -5.469 5.241 9.726 1.00 96.50 79 HIS A O 1
ATOM 609 N N . LEU A 1 80 ? -6.932 3.843 8.739 1.00 97.75 80 LEU A N 1
ATOM 610 C CA . LEU A 1 80 ? -5.955 2.819 8.396 1.00 97.75 80 LEU A CA 1
ATOM 611 C C . LEU A 1 80 ? -5.561 2.986 6.937 1.00 97.75 80 LEU A C 1
ATOM 613 O O . LEU A 1 80 ? -6.397 2.822 6.048 1.00 97.75 80 LEU A O 1
ATOM 617 N N . GLU A 1 81 ? -4.274 3.194 6.703 1.00 98.44 81 GLU A N 1
ATOM 618 C CA . GLU A 1 81 ? -3.677 3.236 5.380 1.00 98.44 81 GLU A CA 1
ATOM 619 C C . GLU A 1 81 ? -2.750 2.039 5.165 1.00 98.44 81 GLU A C 1
ATOM 621 O O . GLU A 1 81 ? -2.022 1.612 6.062 1.00 98.44 81 GLU A O 1
ATOM 626 N N . VAL A 1 82 ? -2.753 1.504 3.947 1.00 98.81 82 VAL A N 1
ATOM 627 C CA . VAL A 1 82 ? -1.892 0.412 3.503 1.00 98.81 82 VAL A CA 1
ATOM 628 C C . VAL A 1 82 ? -1.152 0.827 2.237 1.00 98.81 82 VAL A C 1
ATOM 630 O O . VAL A 1 82 ? -1.738 1.223 1.227 1.00 98.81 82 VAL A O 1
ATOM 633 N N . ILE A 1 83 ? 0.165 0.673 2.273 1.00 98.56 83 ILE A N 1
ATOM 634 C CA . ILE A 1 83 ? 1.055 0.851 1.132 1.00 98.56 83 ILE A CA 1
ATOM 635 C C . ILE A 1 83 ? 1.364 -0.521 0.555 1.00 98.56 83 ILE A C 1
ATOM 637 O O . ILE A 1 83 ? 1.823 -1.409 1.268 1.00 98.56 83 ILE A O 1
ATOM 641 N N . VAL A 1 84 ? 1.164 -0.677 -0.753 1.00 98.69 84 VAL A N 1
ATOM 642 C CA . VAL A 1 84 ? 1.627 -1.856 -1.485 1.00 98.69 84 VAL A CA 1
ATOM 643 C C . VAL A 1 84 ? 2.439 -1.408 -2.692 1.00 98.69 84 VAL A C 1
ATOM 645 O O . VAL A 1 84 ? 1.944 -0.701 -3.574 1.00 98.69 84 VAL A O 1
ATOM 648 N N . ALA A 1 85 ? 3.705 -1.806 -2.726 1.00 98.44 85 ALA A N 1
ATOM 649 C CA . ALA A 1 85 ? 4.647 -1.441 -3.773 1.00 98.44 85 ALA A CA 1
ATOM 650 C C . ALA A 1 85 ? 5.465 -2.648 -4.234 1.00 98.44 85 ALA A C 1
ATOM 652 O O . ALA A 1 85 ? 5.571 -3.658 -3.546 1.00 98.44 85 ALA A O 1
ATOM 653 N N . ASP A 1 86 ? 6.086 -2.524 -5.401 1.00 97.50 86 ASP A N 1
ATOM 654 C CA . ASP A 1 86 ? 7.081 -3.473 -5.884 1.00 97.50 86 ASP A CA 1
ATOM 655 C C . ASP A 1 86 ? 8.274 -3.526 -4.909 1.00 97.50 86 ASP A C 1
ATOM 657 O O . ASP A 1 86 ? 8.925 -2.505 -4.658 1.00 97.50 86 ASP A O 1
ATOM 661 N N . ALA A 1 87 ? 8.589 -4.703 -4.363 1.00 96.69 87 ALA A N 1
ATOM 662 C CA . ALA A 1 87 ? 9.719 -4.895 -3.451 1.00 96.69 87 ALA A CA 1
ATOM 663 C C . ALA A 1 87 ? 11.077 -4.603 -4.112 1.00 96.69 87 ALA A C 1
ATOM 665 O O . ALA A 1 87 ? 12.004 -4.141 -3.446 1.00 96.69 87 ALA A O 1
ATOM 666 N N . GLU A 1 88 ? 11.197 -4.796 -5.426 1.00 94.00 88 GLU A N 1
ATOM 667 C CA . GLU A 1 88 ? 12.448 -4.562 -6.152 1.00 94.00 88 GLU A CA 1
ATOM 668 C C . GLU A 1 88 ? 12.523 -3.122 -6.674 1.00 94.00 88 GLU A C 1
ATOM 670 O O . GLU A 1 88 ? 13.452 -2.381 -6.360 1.00 94.00 88 GLU A O 1
ATOM 675 N N . GLY A 1 89 ? 11.532 -2.704 -7.464 1.00 91.56 89 GLY A N 1
ATOM 676 C CA . GLY A 1 89 ? 11.519 -1.411 -8.144 1.00 91.56 89 GLY A CA 1
ATOM 677 C C . GLY A 1 89 ? 10.889 -0.265 -7.357 1.00 91.56 89 GLY A C 1
ATOM 678 O O . GLY A 1 89 ? 11.002 0.872 -7.795 1.00 91.56 89 GLY A O 1
ATOM 679 N N . GLY A 1 90 ? 10.208 -0.531 -6.239 1.00 95.94 90 GLY A N 1
ATOM 680 C CA . GLY A 1 90 ? 9.680 0.475 -5.307 1.00 95.94 90 GLY A CA 1
ATOM 681 C C . GLY A 1 90 ? 8.454 1.261 -5.748 1.00 95.94 90 GLY A C 1
ATOM 682 O O . GLY A 1 90 ? 7.970 2.101 -4.999 1.00 95.94 90 GLY A O 1
ATOM 683 N N . ARG A 1 91 ? 7.934 1.007 -6.947 1.00 97.25 91 ARG A N 1
ATOM 684 C CA . ARG A 1 91 ? 6.751 1.702 -7.465 1.00 97.25 91 ARG A CA 1
ATOM 685 C C . ARG A 1 91 ? 5.479 1.157 -6.817 1.00 97.25 91 ARG A C 1
ATOM 687 O O . ARG A 1 91 ? 5.365 -0.052 -6.634 1.00 97.25 91 ARG A O 1
ATOM 694 N N . PHE A 1 92 ? 4.519 2.039 -6.550 1.00 98.25 92 PHE A N 1
ATOM 695 C CA . PHE A 1 92 ? 3.168 1.669 -6.120 1.00 98.25 92 PHE A CA 1
ATOM 696 C C . PHE A 1 92 ? 2.523 0.646 -7.065 1.00 98.25 92 PHE A C 1
ATOM 698 O O . PHE A 1 92 ? 2.627 0.782 -8.289 1.00 98.25 92 PHE A O 1
ATOM 705 N N . LEU A 1 93 ? 1.828 -0.341 -6.496 1.00 97.94 93 LEU A N 1
ATOM 706 C CA . LEU A 1 93 ? 1.067 -1.349 -7.231 1.00 97.94 93 LEU A CA 1
ATOM 707 C C . LEU A 1 93 ? -0.441 -1.040 -7.135 1.00 97.94 93 LEU A C 1
ATOM 709 O O . LEU A 1 93 ? -1.027 -1.203 -6.061 1.00 97.94 93 LEU A O 1
ATOM 713 N N . PRO A 1 94 ? -1.082 -0.579 -8.227 1.00 96.88 94 PRO A N 1
ATOM 714 C CA . PRO A 1 94 ? -2.511 -0.278 -8.248 1.00 96.88 94 PRO A CA 1
ATOM 715 C C . PRO A 1 94 ? -3.368 -1.533 -8.479 1.00 96.88 94 PRO A C 1
ATOM 717 O O . PRO A 1 94 ? -2.856 -2.598 -8.814 1.00 96.88 94 PRO A O 1
ATOM 720 N N . GLU A 1 95 ? -4.691 -1.365 -8.374 1.00 96.88 95 GLU A N 1
ATOM 721 C CA . GLU A 1 95 ? -5.703 -2.386 -8.702 1.00 96.88 95 GLU A CA 1
ATOM 722 C C . GLU A 1 95 ? -5.586 -3.693 -7.897 1.00 96.88 95 GLU A C 1
ATOM 724 O O . GLU A 1 95 ? -5.939 -4.769 -8.381 1.00 96.88 95 GLU A O 1
ATOM 729 N N . LEU A 1 96 ? -5.118 -3.602 -6.650 1.00 98.31 96 LEU A N 1
ATOM 730 C CA . LEU A 1 96 ? -5.077 -4.733 -5.726 1.00 98.31 96 LEU A CA 1
ATOM 731 C C . LEU A 1 96 ? -6.349 -4.804 -4.879 1.00 98.31 96 LEU A C 1
ATOM 733 O O . LEU A 1 96 ? -6.941 -3.781 -4.524 1.00 98.31 96 LEU A O 1
ATOM 737 N N . ALA A 1 97 ? -6.748 -6.025 -4.525 1.00 98.56 97 ALA A N 1
ATOM 738 C CA . ALA A 1 97 ? -7.710 -6.251 -3.458 1.00 98.56 97 ALA A CA 1
ATOM 739 C C . ALA A 1 97 ? -6.937 -6.409 -2.145 1.00 98.56 97 ALA A C 1
ATOM 741 O O . ALA A 1 97 ? -6.222 -7.390 -1.947 1.00 98.56 97 ALA A O 1
ATOM 742 N N . VAL A 1 98 ? -7.067 -5.406 -1.276 1.00 98.88 98 VAL A N 1
ATOM 743 C CA . VAL A 1 98 ? -6.402 -5.352 0.028 1.00 98.88 98 VAL A CA 1
ATOM 744 C C . VAL A 1 98 ? -7.449 -5.496 1.125 1.00 98.88 98 VAL A C 1
ATOM 746 O O . VAL A 1 98 ? -8.513 -4.866 1.076 1.00 98.88 98 VAL A O 1
ATOM 749 N N . ARG A 1 99 ? -7.153 -6.332 2.119 1.00 98.81 99 ARG A N 1
ATOM 750 C CA . ARG A 1 99 ? -7.977 -6.517 3.315 1.00 98.81 99 ARG A CA 1
ATOM 751 C C . ARG A 1 99 ? -7.134 -6.351 4.565 1.00 98.81 99 ARG A C 1
ATOM 753 O O . ARG A 1 99 ? -5.947 -6.661 4.558 1.00 98.81 99 ARG A O 1
ATOM 760 N N . ALA A 1 100 ? -7.764 -5.891 5.635 1.00 98.56 100 ALA A N 1
ATOM 761 C CA . ALA A 1 100 ? -7.135 -5.780 6.940 1.00 98.56 100 ALA A CA 1
ATOM 762 C C . ALA A 1 100 ? -7.988 -6.451 8.016 1.00 98.56 100 ALA A C 1
ATOM 764 O O . ALA A 1 100 ? -9.216 -6.356 7.993 1.00 98.56 100 ALA A O 1
ATOM 765 N N . THR A 1 101 ? -7.328 -7.101 8.969 1.00 98.38 101 THR A N 1
ATOM 766 C CA . THR A 1 101 ? -7.930 -7.608 10.204 1.00 98.38 101 THR A CA 1
ATOM 767 C C . THR A 1 101 ? -7.092 -7.120 11.377 1.00 98.38 101 THR A C 1
ATOM 769 O O . THR A 1 101 ? -5.877 -7.295 11.365 1.00 98.38 101 THR A O 1
ATOM 772 N N . LEU A 1 102 ? -7.723 -6.502 12.372 1.00 96.00 102 LEU A N 1
ATOM 773 C CA . LEU A 1 102 ? -7.083 -6.070 13.611 1.00 96.00 102 LEU A CA 1
ATOM 774 C C . LEU A 1 102 ? -7.587 -6.939 14.762 1.00 96.00 102 LEU A C 1
ATOM 776 O O . LEU A 1 102 ? -8.798 -7.055 14.960 1.00 96.00 102 LEU A O 1
ATOM 780 N N . GLU A 1 103 ? -6.672 -7.530 15.522 1.00 93.94 103 GLU A N 1
ATOM 781 C CA . GLU A 1 103 ? -6.976 -8.349 16.700 1.00 93.94 103 GLU A CA 1
ATOM 782 C C . GLU A 1 103 ? -6.424 -7.677 17.970 1.00 93.94 103 GLU A C 1
ATOM 784 O O . GLU A 1 103 ? -5.220 -7.444 18.079 1.00 93.94 103 GLU A O 1
ATOM 789 N N . GLY A 1 104 ? -7.312 -7.336 18.911 1.00 88.12 104 GLY A N 1
ATOM 790 C CA . GLY A 1 104 ? -7.004 -6.727 20.215 1.00 88.12 104 GLY A CA 1
ATOM 791 C C . GLY A 1 104 ? -7.258 -7.683 21.389 1.00 88.12 104 GLY A C 1
ATOM 792 O O . GLY A 1 104 ? -7.377 -8.899 21.197 1.00 88.12 104 GLY A O 1
ATOM 793 N N . GLU A 1 105 ? -7.374 -7.172 22.625 1.00 80.62 105 GLU A N 1
ATOM 794 C CA . GLU A 1 105 ? -7.623 -7.995 23.828 1.00 80.62 105 GLU A CA 1
ATOM 795 C C . GLU A 1 105 ? -9.065 -8.558 23.883 1.00 80.62 105 GLU A C 1
ATOM 797 O O . GLU A 1 105 ? -9.877 -8.224 24.746 1.00 80.62 105 GLU A O 1
ATOM 802 N N . GLY A 1 106 ? -9.375 -9.498 22.984 1.00 76.25 106 GLY A N 1
ATOM 803 C CA . GLY A 1 106 ? -10.654 -10.212 22.912 1.00 76.25 106 GLY A CA 1
ATOM 804 C C . GLY A 1 106 ? -11.650 -9.654 21.895 1.00 76.25 106 GLY A C 1
ATOM 805 O O . GLY A 1 106 ? -12.771 -10.163 21.826 1.00 76.25 106 GLY A O 1
ATOM 806 N N . GLU A 1 107 ? -11.246 -8.665 21.098 1.00 87.12 107 GLU A N 1
ATOM 807 C CA . GLU A 1 107 ? -12.045 -8.088 20.018 1.00 87.12 107 GLU A CA 1
ATOM 808 C C . GLU A 1 107 ? -11.310 -8.168 18.674 1.00 87.12 107 GLU A C 1
ATOM 810 O O . GLU A 1 107 ? -10.084 -8.086 18.606 1.00 87.12 107 GLU A O 1
ATOM 815 N N . THR A 1 108 ? -12.076 -8.366 17.601 1.00 94.00 108 THR A N 1
ATOM 816 C CA . THR A 1 108 ? -11.566 -8.466 16.232 1.00 94.00 108 THR A CA 1
ATOM 817 C C . THR A 1 108 ? -12.338 -7.502 15.347 1.00 94.00 108 THR A C 1
ATOM 819 O O . THR A 1 108 ? -13.562 -7.603 15.240 1.00 94.00 108 THR A O 1
ATOM 822 N N . VAL A 1 109 ? -11.618 -6.611 14.669 1.00 94.81 109 VAL A N 1
ATOM 823 C CA . VAL A 1 109 ? -12.162 -5.718 13.643 1.00 94.81 109 VAL A CA 1
ATOM 824 C C . VAL A 1 109 ? -11.701 -6.224 12.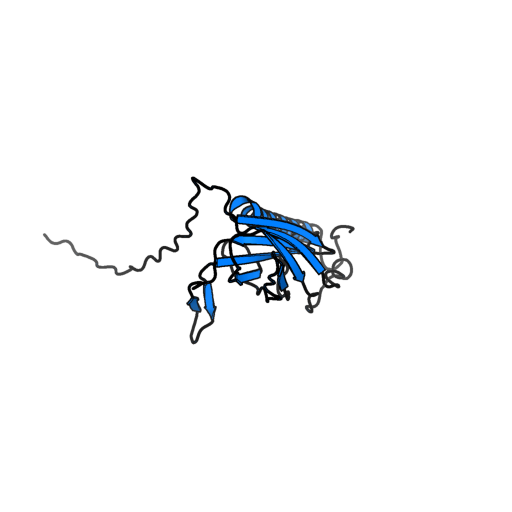280 1.00 94.81 109 VAL A C 1
ATOM 826 O O . VAL A 1 109 ? -10.523 -6.150 11.944 1.00 94.81 109 VAL A O 1
ATOM 829 N N . GLY A 1 110 ? -12.633 -6.753 11.489 1.00 95.38 110 GLY A N 1
ATOM 830 C CA . GLY A 1 110 ? -12.373 -7.236 10.131 1.00 95.38 110 GLY A CA 1
ATOM 831 C C . GLY A 1 110 ? -12.738 -8.706 9.888 1.00 95.38 110 GLY A C 1
ATOM 832 O O . GLY A 1 110 ? -13.392 -9.328 10.729 1.00 95.38 110 GLY A O 1
ATOM 833 N N . PRO A 1 111 ? -12.386 -9.255 8.709 1.00 97.56 111 PRO A N 1
ATOM 834 C CA . PRO A 1 111 ? -11.647 -8.592 7.631 1.00 97.56 111 PRO A CA 1
ATOM 835 C C . PRO A 1 111 ? -12.453 -7.460 6.979 1.00 97.56 111 PRO A C 1
ATOM 837 O O . PRO A 1 111 ? -13.595 -7.657 6.554 1.00 97.56 111 PRO A O 1
ATOM 840 N N . VAL A 1 112 ? -11.853 -6.276 6.874 1.00 98.19 112 VAL A N 1
ATOM 841 C CA . VAL A 1 112 ? -12.406 -5.111 6.166 1.00 98.19 112 VAL A CA 1
ATOM 842 C C . VAL A 1 112 ? -11.680 -4.904 4.843 1.00 98.19 112 VAL A C 1
ATOM 844 O O . VAL A 1 112 ? -10.500 -5.223 4.725 1.00 98.19 112 VAL A O 1
ATOM 847 N N . ALA A 1 113 ? -12.378 -4.386 3.833 1.00 98.62 113 ALA A N 1
ATOM 848 C CA . ALA A 1 113 ? -11.734 -3.979 2.589 1.00 98.62 113 ALA A CA 1
ATOM 849 C C . ALA A 1 113 ? -10.996 -2.652 2.796 1.00 98.62 113 ALA A C 1
ATOM 851 O O . ALA A 1 113 ? -11.544 -1.738 3.406 1.00 98.62 113 ALA A O 1
ATOM 852 N N . VAL A 1 114 ? -9.796 -2.543 2.234 1.00 98.69 114 VAL A N 1
ATOM 853 C CA . VAL A 1 114 ? -8.989 -1.321 2.248 1.00 98.69 114 VAL A CA 1
ATOM 854 C C . VAL A 1 114 ? -8.873 -0.845 0.792 1.00 98.69 114 VAL A C 1
ATOM 856 O O . VAL A 1 114 ? -8.011 -1.321 0.054 1.00 98.69 114 VAL A O 1
ATOM 859 N N . PRO A 1 115 ? -9.817 -0.024 0.293 1.00 98.19 115 PRO A N 1
ATOM 860 C CA . PRO A 1 115 ? -9.861 0.365 -1.114 1.00 98.19 115 PRO A CA 1
ATOM 861 C C . PRO A 1 115 ? -8.739 1.339 -1.484 1.00 98.19 115 PRO A C 1
ATOM 863 O O . PRO A 1 115 ? -8.197 2.041 -0.638 1.00 98.19 115 PRO A O 1
ATOM 866 N N . PHE A 1 116 ? -8.427 1.419 -2.779 1.00 97.75 116 PHE A N 1
ATOM 867 C CA . PHE A 1 116 ? -7.545 2.456 -3.313 1.00 97.75 116 PHE A CA 1
ATOM 868 C C . PHE A 1 116 ? -8.125 3.847 -3.041 1.00 97.75 116 PHE A C 1
ATOM 870 O O . PHE A 1 116 ? -9.287 4.102 -3.376 1.00 97.75 116 PHE A O 1
ATOM 877 N N . ILE A 1 117 ? -7.293 4.754 -2.527 1.00 95.00 117 ILE A N 1
ATOM 878 C CA . ILE A 1 117 ? -7.644 6.160 -2.343 1.00 95.00 117 ILE A CA 1
ATOM 879 C C . ILE A 1 117 ? -6.624 7.079 -3.011 1.00 95.00 117 ILE A C 1
ATOM 881 O O . ILE A 1 117 ? -5.431 6.791 -3.131 1.00 95.00 117 ILE A O 1
ATOM 885 N N . TRP A 1 118 ? -7.127 8.210 -3.500 1.00 95.12 118 TRP A N 1
ATOM 886 C CA . TRP A 1 118 ? -6.282 9.280 -4.002 1.00 95.12 118 TRP A CA 1
ATOM 887 C C . TRP A 1 118 ? -5.943 10.219 -2.848 1.00 95.12 118 TRP A C 1
ATOM 889 O O . TRP A 1 118 ? -6.846 10.803 -2.253 1.00 95.12 118 TRP A O 1
ATOM 899 N N . HIS A 1 119 ? -4.654 10.423 -2.598 1.00 94.12 119 HIS A N 1
ATOM 900 C CA . HIS A 1 119 ? -4.153 11.423 -1.664 1.00 94.12 119 HIS A CA 1
ATOM 901 C C . HIS A 1 119 ? -3.085 12.284 -2.369 1.00 94.12 119 HIS A C 1
ATOM 903 O O . HIS A 1 119 ? -2.295 11.762 -3.163 1.00 94.12 119 HIS A O 1
ATOM 909 N N . PRO A 1 120 ? -3.036 13.614 -2.140 1.00 93.44 120 PRO A N 1
ATOM 910 C CA . PRO A 1 120 ? -2.084 14.499 -2.815 1.00 93.44 120 PRO A CA 1
ATOM 911 C C . PRO A 1 120 ? -0.609 14.190 -2.516 1.00 93.44 120 PRO A C 1
ATOM 913 O O . PRO A 1 120 ? 0.251 14.616 -3.284 1.00 93.44 120 PRO A O 1
ATOM 916 N N . GLY A 1 121 ? -0.310 13.501 -1.410 1.00 92.81 121 GLY A N 1
ATOM 917 C CA . GLY A 1 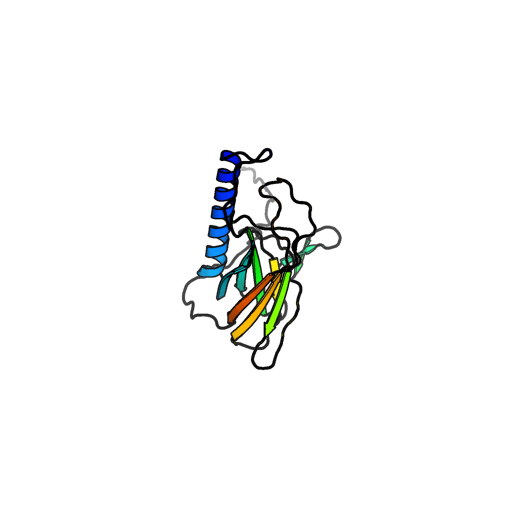121 ? 1.053 13.118 -1.031 1.00 92.81 121 GLY A CA 1
ATOM 918 C C . GLY A 1 121 ? 1.565 11.879 -1.768 1.00 92.81 121 GLY A C 1
ATOM 919 O O . GLY A 1 121 ? 2.643 11.911 -2.356 1.00 92.81 121 GLY A O 1
ATOM 920 N N . LEU A 1 122 ? 0.791 10.795 -1.749 1.00 95.56 122 LEU A N 1
ATOM 921 C CA . LEU A 1 122 ? 1.109 9.536 -2.417 1.00 95.56 122 LEU A CA 1
ATOM 922 C C . LEU A 1 122 ? -0.167 8.724 -2.643 1.00 95.56 122 LEU A C 1
ATOM 924 O O . LEU A 1 122 ? -1.185 8.956 -2.002 1.00 95.56 122 LEU A O 1
ATOM 928 N N . TYR A 1 123 ? -0.093 7.749 -3.540 1.00 97.12 123 TYR A N 1
ATOM 929 C CA . TYR A 1 123 ? -1.132 6.737 -3.683 1.00 97.12 123 TYR A CA 1
ATOM 930 C C . TYR A 1 123 ? -0.977 5.644 -2.635 1.00 97.12 123 TYR A C 1
ATOM 932 O O . TYR A 1 123 ? 0.129 5.151 -2.417 1.00 97.12 123 TYR A O 1
ATOM 940 N N . HIS A 1 124 ? -2.089 5.252 -2.032 1.00 98.38 124 HIS A N 1
ATOM 941 C CA . HIS A 1 124 ? -2.167 4.165 -1.069 1.00 98.38 124 HIS A CA 1
ATOM 942 C C . HIS A 1 124 ? -3.595 3.604 -1.054 1.00 98.38 124 HIS A C 1
ATOM 944 O O . HIS A 1 124 ? -4.487 4.062 -1.777 1.00 98.38 124 HIS A O 1
ATOM 950 N N . TYR A 1 125 ? -3.791 2.566 -0.260 1.00 98.81 125 TYR A N 1
ATOM 951 C CA . TYR A 1 125 ? -5.096 2.020 0.072 1.00 98.81 125 TYR A CA 1
ATOM 952 C C . TYR A 1 125 ? -5.486 2.557 1.447 1.00 98.81 125 TYR A C 1
ATOM 954 O O . TYR A 1 125 ? -4.609 2.685 2.292 1.00 98.81 125 TYR A O 1
ATOM 962 N N . GLY A 1 126 ? -6.754 2.873 1.696 1.00 98.19 126 GLY A N 1
ATOM 963 C CA . GLY A 1 126 ? -7.152 3.376 3.008 1.00 98.19 126 GLY A CA 1
ATOM 964 C C . GLY A 1 126 ? -8.626 3.199 3.331 1.00 98.19 126 GLY A C 1
ATOM 965 O O . GLY A 1 126 ? -9.472 3.120 2.440 1.00 98.19 126 GLY A O 1
ATOM 966 N N . THR A 1 127 ? -8.930 3.112 4.623 1.00 97.88 127 THR A N 1
ATOM 967 C CA . THR A 1 127 ? -10.296 3.093 5.152 1.00 97.88 127 THR A CA 1
ATOM 968 C C . THR A 1 127 ? -10.324 3.677 6.555 1.00 97.88 127 THR A C 1
ATOM 970 O O . THR A 1 127 ? -9.420 3.442 7.354 1.00 97.88 127 THR A O 1
ATOM 973 N N . ASN A 1 128 ? -11.397 4.391 6.881 1.00 97.38 128 ASN A N 1
ATOM 974 C CA . ASN A 1 128 ? -11.689 4.687 8.274 1.00 97.38 128 ASN A CA 1
ATOM 975 C C . ASN A 1 128 ? -12.243 3.443 8.982 1.00 97.38 128 ASN A C 1
ATOM 977 O O . ASN A 1 128 ? -12.834 2.566 8.342 1.00 97.38 128 ASN A O 1
ATOM 981 N N . LEU A 1 129 ? -12.026 3.377 10.295 1.00 95.56 129 LEU A N 1
ATOM 982 C CA . LEU A 1 129 ? -12.479 2.327 11.198 1.00 95.56 129 LEU A CA 1
ATOM 983 C C . LEU A 1 129 ? -12.908 2.926 12.543 1.00 95.56 129 LEU A C 1
ATOM 985 O O . LEU A 1 129 ? -12.362 3.925 13.014 1.00 95.56 129 LEU A O 1
ATOM 989 N N . GLU A 1 130 ? -13.853 2.255 13.193 1.00 93.19 130 GLU A N 1
ATOM 990 C CA . GLU A 1 130 ? -14.160 2.442 14.609 1.00 93.19 130 GLU A CA 1
ATOM 991 C C . GLU A 1 130 ? -13.454 1.328 15.395 1.00 93.19 130 GLU A C 1
ATOM 993 O O . GLU A 1 130 ? -13.854 0.164 15.330 1.00 93.19 130 GLU A O 1
ATOM 998 N N . LEU A 1 131 ? -12.361 1.671 16.082 1.00 90.81 131 LEU A N 1
ATOM 999 C CA . LEU A 1 131 ? -11.599 0.741 16.914 1.00 90.81 131 LEU A CA 1
ATOM 1000 C C . LEU A 1 131 ? -12.032 0.820 18.391 1.00 90.81 131 LEU A C 1
ATOM 1002 O O . LEU A 1 131 ? -12.235 1.924 18.915 1.00 90.81 131 LEU A O 1
ATOM 1006 N N . PRO A 1 132 ? -12.153 -0.320 19.090 1.00 85.56 132 PRO A N 1
ATOM 1007 C CA . PRO A 1 132 ? -12.559 -0.366 20.491 1.00 85.56 132 PRO A CA 1
ATOM 1008 C C . PRO A 1 132 ? -11.443 0.092 21.449 1.00 85.56 132 PRO A C 1
ATOM 1010 O O . PRO A 1 132 ? -10.508 -0.631 21.766 1.00 85.56 132 PRO A O 1
ATOM 1013 N N . GLY A 1 133 ? -11.575 1.293 22.010 1.00 75.56 133 GLY A N 1
ATOM 1014 C CA . GLY A 1 133 ? -10.682 1.764 23.076 1.00 75.56 133 GLY A CA 1
ATOM 1015 C C . GLY A 1 133 ? -9.244 2.064 22.630 1.00 75.56 133 GLY A C 1
ATOM 1016 O O . GLY A 1 133 ? -8.902 2.012 21.451 1.00 75.56 133 GLY A O 1
ATOM 1017 N N . GLU A 1 134 ? -8.406 2.446 23.600 1.00 69.44 134 GLU A N 1
ATOM 1018 C CA . GLU A 1 134 ? -6.998 2.769 23.359 1.00 69.44 134 GLU A CA 1
ATOM 1019 C C . GLU A 1 134 ? -6.100 1.568 23.696 1.00 69.44 134 GLU A C 1
ATOM 1021 O O . GLU A 1 134 ? -5.785 1.338 24.866 1.00 69.44 134 GLU A O 1
ATOM 1026 N N . GLU A 1 135 ? -5.683 0.802 22.686 1.00 80.62 135 GLU A N 1
ATOM 1027 C CA . GLU A 1 135 ? -4.875 -0.406 22.867 1.00 80.62 135 GLU A CA 1
ATOM 1028 C C . GLU A 1 135 ? -3.907 -0.688 21.702 1.00 80.62 135 GLU A C 1
ATOM 1030 O O . GLU A 1 135 ? -3.743 0.100 20.765 1.00 80.62 135 GLU A O 1
ATOM 1035 N N . THR A 1 136 ? -3.176 -1.797 21.822 1.00 89.25 136 THR A N 1
ATOM 1036 C C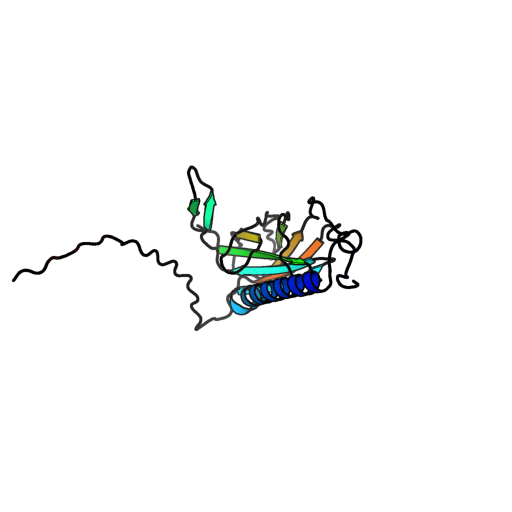A . THR A 1 136 ? -2.319 -2.341 20.763 1.00 89.25 136 THR A CA 1
ATOM 1037 C C . THR A 1 136 ? -3.065 -3.465 20.060 1.00 89.25 136 THR A C 1
ATOM 1039 O O . THR A 1 136 ? -3.592 -4.348 20.731 1.00 89.25 136 THR A O 1
ATOM 1042 N N . TYR A 1 137 ? -3.042 -3.457 18.733 1.00 92.69 137 TYR A N 1
ATOM 1043 C CA . TYR A 1 137 ? -3.652 -4.469 17.882 1.00 92.69 137 TYR A CA 1
ATOM 1044 C C . TYR A 1 137 ? -2.574 -5.210 17.094 1.00 92.69 137 TYR A C 1
ATOM 1046 O O . TYR A 1 137 ? -1.620 -4.597 16.605 1.00 92.69 137 TYR A O 1
ATOM 1054 N N . ASP A 1 138 ? -2.751 -6.515 16.917 1.00 95.25 138 ASP A N 1
ATOM 1055 C CA . ASP A 1 138 ? -2.057 -7.253 15.867 1.00 95.25 138 ASP A CA 1
ATOM 1056 C C . ASP A 1 138 ? -2.822 -7.011 14.552 1.00 95.25 138 ASP A C 1
ATOM 1058 O O . ASP A 1 138 ? -3.973 -7.421 14.393 1.00 95.25 138 ASP A O 1
ATOM 1062 N N . LEU A 1 139 ? -2.201 -6.275 13.628 1.00 97.62 139 LEU A N 1
ATOM 1063 C CA . LEU A 1 139 ? -2.755 -5.948 12.315 1.00 97.62 139 LEU A CA 1
ATOM 1064 C C . LEU A 1 139 ? -2.263 -6.973 11.295 1.00 97.62 139 LEU A C 1
ATOM 1066 O O . LEU A 1 139 ? -1.064 -7.073 11.043 1.00 97.62 139 LEU A O 1
ATOM 1070 N N . MET A 1 140 ? -3.186 -7.682 10.658 1.00 98.56 140 MET A N 1
ATOM 1071 C CA . MET A 1 140 ? -2.926 -8.526 9.498 1.00 98.56 140 MET A CA 1
ATOM 1072 C C . MET A 1 140 ? -3.439 -7.836 8.235 1.00 98.56 140 MET A C 1
ATOM 1074 O O . MET A 1 140 ? -4.625 -7.527 8.136 1.00 98.56 140 MET A O 1
ATOM 1078 N N . VAL A 1 141 ? -2.547 -7.617 7.273 1.00 98.81 141 VAL A N 1
ATOM 1079 C CA . VAL A 1 141 ? -2.854 -7.092 5.940 1.00 98.81 141 VAL A CA 1
ATOM 1080 C C . VAL A 1 141 ? -2.726 -8.222 4.931 1.00 98.81 141 VAL A C 1
ATOM 1082 O O . VAL A 1 141 ? -1.654 -8.806 4.787 1.00 98.81 141 VAL A O 1
ATOM 1085 N N . GLU A 1 142 ? -3.802 -8.497 4.208 1.00 98.81 142 GLU A N 1
ATOM 1086 C CA . GLU A 1 142 ? -3.858 -9.491 3.140 1.00 98.81 142 GLU A CA 1
ATOM 1087 C C . GLU A 1 142 ? -3.953 -8.779 1.788 1.00 98.81 142 GLU A C 1
ATOM 1089 O O . GLU A 1 142 ? -4.786 -7.888 1.597 1.00 98.81 142 GLU A O 1
ATOM 1094 N N . VAL A 1 143 ? -3.101 -9.176 0.845 1.00 98.81 143 VAL A N 1
ATOM 1095 C CA . VAL A 1 143 ? -3.061 -8.647 -0.520 1.00 98.81 143 VAL A CA 1
ATOM 1096 C C . VAL A 1 143 ? -3.277 -9.804 -1.486 1.00 98.81 143 VAL A C 1
ATOM 1098 O O . VAL A 1 143 ? -2.433 -10.694 -1.592 1.00 98.81 143 VAL A O 1
ATOM 1101 N N . GLU A 1 144 ? -4.406 -9.784 -2.193 1.00 98.69 144 GLU A N 1
ATOM 1102 C CA . GLU A 1 144 ? -4.706 -10.780 -3.225 1.00 98.69 144 GLU A CA 1
ATOM 1103 C C . GLU A 1 144 ? -3.825 -10.543 -4.468 1.00 98.69 144 GLU A C 1
ATOM 1105 O O . GLU A 1 144 ? -3.553 -9.399 -4.862 1.00 98.69 144 GLU A O 1
ATOM 1110 N N . ALA A 1 145 ? -3.395 -11.625 -5.115 1.00 98.19 145 ALA A N 1
ATOM 1111 C CA . ALA A 1 145 ? -2.608 -11.575 -6.336 1.00 98.19 145 ALA A CA 1
ATOM 1112 C C . ALA A 1 145 ? -3.369 -10.823 -7.449 1.00 98.19 145 ALA A C 1
ATOM 1114 O O . ALA A 1 145 ? -4.537 -11.124 -7.732 1.00 98.19 145 ALA A O 1
ATOM 1115 N N . PRO A 1 146 ? -2.735 -9.855 -8.139 1.00 96.81 146 PRO A N 1
ATOM 1116 C CA . PRO A 1 146 ? -3.396 -9.097 -9.187 1.00 96.81 146 PRO A CA 1
ATOM 1117 C C . PRO A 1 146 ? -3.788 -9.961 -10.386 1.00 96.81 146 PRO A C 1
ATOM 1119 O O . PRO A 1 146 ? -2.996 -10.750 -10.915 1.00 96.81 146 PRO A O 1
ATOM 1122 N N . SER A 1 147 ? -4.994 -9.700 -10.894 1.00 95.75 147 SER A N 1
ATOM 1123 C CA . SER A 1 147 ? -5.541 -10.343 -12.096 1.00 95.75 147 SER A CA 1
ATOM 1124 C C . SER A 1 147 ? -5.170 -9.641 -13.409 1.00 95.75 147 SER A C 1
ATOM 1126 O O . SER A 1 147 ? -5.460 -10.168 -14.487 1.00 95.75 147 SER A O 1
ATOM 1128 N N . PHE A 1 148 ? -4.534 -8.465 -13.348 1.00 96.19 148 PHE A N 1
ATOM 1129 C CA . PHE A 1 148 ? -4.108 -7.747 -14.546 1.00 96.19 148 PHE A CA 1
ATOM 1130 C C . PHE A 1 148 ? -2.983 -8.499 -15.288 1.00 96.19 148 PHE A C 1
ATOM 1132 O O . PHE A 1 148 ? -2.153 -9.166 -14.662 1.00 96.19 148 PHE A O 1
ATOM 1139 N N . PRO A 1 149 ? -2.921 -8.400 -16.629 1.00 96.06 149 PRO A N 1
ATOM 1140 C CA . PRO A 1 149 ? -1.837 -8.989 -17.406 1.00 96.06 149 PRO A CA 1
ATOM 1141 C C . PRO A 1 149 ? -0.514 -8.245 -17.182 1.00 96.06 149 PRO A C 1
ATOM 1143 O O . PRO A 1 149 ? -0.494 -7.035 -16.950 1.00 96.06 149 PRO A O 1
ATOM 1146 N N . ARG A 1 150 ? 0.600 -8.969 -17.303 1.00 95.00 150 ARG A N 1
ATOM 1147 C CA . ARG A 1 150 ? 1.967 -8.458 -17.138 1.00 95.00 150 ARG A CA 1
ATOM 1148 C C . ARG A 1 150 ? 2.740 -8.669 -18.445 1.00 95.00 150 ARG A C 1
ATOM 1150 O O . ARG A 1 150 ? 2.640 -9.734 -19.048 1.00 95.00 150 ARG A O 1
ATOM 1157 N N . HIS A 1 151 ? 3.421 -7.622 -18.898 1.00 94.50 151 HIS A N 1
ATOM 1158 C CA . HIS A 1 151 ? 4.346 -7.635 -20.039 1.00 94.50 151 HIS A CA 1
ATOM 1159 C C . HIS A 1 151 ? 5.745 -8.073 -19.589 1.00 94.50 151 HIS A C 1
ATOM 1161 O O . HIS A 1 151 ? 5.985 -8.069 -18.382 1.00 94.50 151 HIS A O 1
ATOM 1167 N N . ASP A 1 152 ? 6.649 -8.327 -20.545 1.00 96.12 152 ASP A N 1
ATOM 1168 C CA . ASP A 1 152 ? 8.060 -8.681 -20.335 1.00 96.12 152 ASP A CA 1
ATOM 1169 C C . ASP A 1 152 ? 8.265 -10.155 -19.918 1.00 96.12 152 AS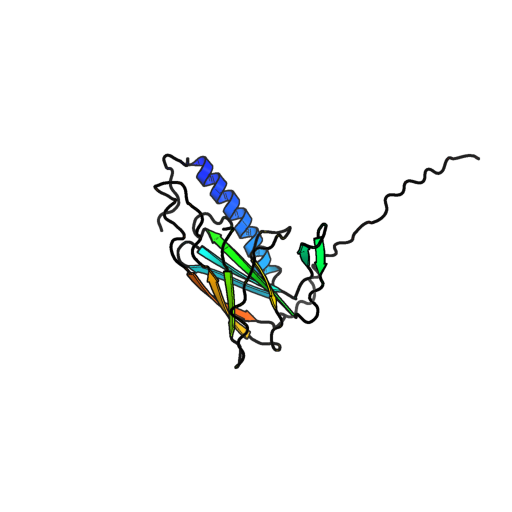P A C 1
ATOM 1171 O O . ASP A 1 152 ? 7.846 -10.573 -18.838 1.00 96.12 152 ASP A O 1
ATOM 1175 N N . GLU A 1 153 ? 8.882 -10.967 -20.788 1.00 95.94 153 GLU A N 1
ATOM 1176 C CA . GLU A 1 153 ? 9.114 -12.407 -20.547 1.00 95.94 153 GLU A CA 1
ATOM 1177 C C . GLU A 1 153 ? 10.091 -12.643 -19.382 1.00 95.94 153 GLU A C 1
ATOM 1179 O O . GLU A 1 153 ? 9.960 -13.618 -18.644 1.00 95.94 153 GLU A O 1
ATOM 1184 N N . GLU A 1 154 ? 11.045 -11.735 -19.183 1.00 95.31 154 GLU A N 1
ATOM 1185 C CA . GLU A 1 154 ? 12.093 -11.832 -18.174 1.00 95.31 154 GLU A CA 1
ATOM 1186 C C . GLU A 1 154 ? 11.673 -11.253 -16.818 1.00 95.31 154 GLU A C 1
ATOM 1188 O O . GLU A 1 154 ? 12.047 -11.786 -15.772 1.00 95.31 154 GLU A O 1
ATOM 1193 N N . ASN A 1 155 ? 10.916 -10.155 -16.819 1.00 95.19 155 ASN A N 1
ATOM 1194 C CA . ASN A 1 155 ? 10.579 -9.385 -15.620 1.00 95.19 155 ASN A CA 1
ATOM 1195 C C . ASN A 1 155 ? 9.099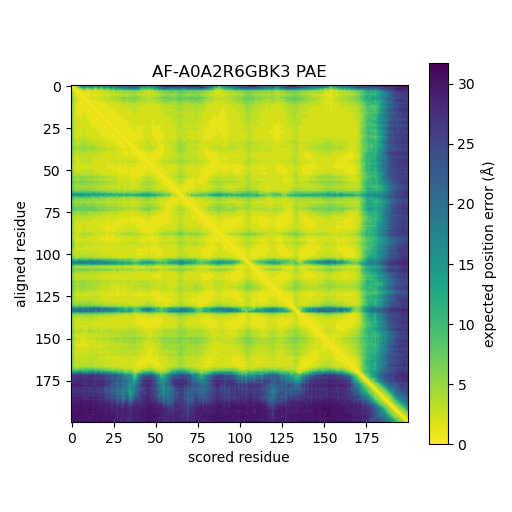 -9.491 -15.206 1.00 95.19 155 ASN A C 1
ATOM 1197 O O . ASN A 1 155 ? 8.750 -9.057 -14.105 1.00 95.19 155 ASN A O 1
ATOM 1201 N N . GLY A 1 156 ? 8.223 -9.999 -16.077 1.00 95.25 156 GLY A N 1
ATOM 1202 C CA . GLY A 1 156 ? 6.768 -9.991 -15.895 1.00 95.25 156 GLY A CA 1
ATOM 1203 C C . GLY A 1 156 ? 6.202 -11.130 -15.046 1.00 95.25 156 GLY A C 1
ATOM 1204 O O . GLY A 1 156 ? 5.054 -11.036 -14.602 1.00 95.25 156 GLY A O 1
ATOM 1205 N N . ASP A 1 157 ? 6.978 -12.186 -14.786 1.00 95.44 157 ASP A N 1
ATOM 1206 C CA . ASP A 1 157 ? 6.582 -13.324 -13.940 1.00 95.44 157 ASP A CA 1
ATOM 1207 C C . ASP A 1 157 ? 6.725 -12.992 -12.445 1.00 95.44 157 ASP A C 1
ATOM 1209 O O . ASP A 1 157 ? 7.616 -13.475 -11.746 1.00 95.44 157 ASP A O 1
ATOM 1213 N N . ARG A 1 158 ? 5.893 -12.054 -11.981 1.00 95.38 158 ARG A N 1
ATOM 1214 C CA . ARG A 1 158 ? 5.919 -11.483 -10.626 1.00 95.38 158 ARG A CA 1
ATOM 1215 C C . ARG A 1 158 ? 4.505 -11.249 -10.106 1.00 95.38 158 ARG A C 1
ATOM 1217 O O . ARG A 1 158 ? 3.572 -11.106 -10.901 1.00 95.38 158 ARG A O 1
ATOM 1224 N N . TYR A 1 159 ? 4.359 -11.150 -8.782 1.00 96.25 159 TYR A N 1
ATOM 1225 C CA . TYR A 1 159 ? 3.066 -10.899 -8.117 1.00 96.25 159 TYR A CA 1
ATOM 1226 C C . TYR A 1 159 ? 2.046 -12.029 -8.362 1.00 96.25 159 TYR A C 1
ATOM 1228 O O . TYR A 1 159 ? 0.863 -11.784 -8.595 1.00 96.25 159 TY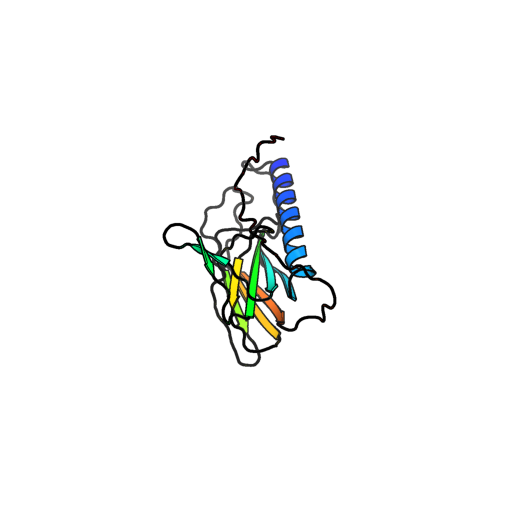R A O 1
ATOM 1236 N N . ALA A 1 160 ? 2.521 -13.277 -8.421 1.00 96.88 160 ALA A N 1
ATOM 1237 C CA . ALA A 1 160 ? 1.694 -14.430 -8.784 1.00 96.88 160 ALA A CA 1
ATOM 1238 C C . ALA A 1 160 ? 0.900 -15.021 -7.606 1.00 96.88 160 ALA A C 1
ATOM 1240 O O . ALA A 1 160 ? -0.071 -15.738 -7.834 1.00 96.88 160 ALA A O 1
ATOM 1241 N N . GLU A 1 161 ? 1.314 -14.725 -6.376 1.00 98.06 161 GLU A N 1
ATOM 1242 C CA . GLU A 1 161 ? 0.791 -15.332 -5.152 1.00 98.06 161 GLU A CA 1
ATOM 1243 C C . GLU A 1 161 ? 0.206 -14.261 -4.232 1.00 98.06 161 GLU A C 1
ATOM 1245 O O . GLU A 1 161 ? 0.720 -13.140 -4.170 1.00 98.06 161 GLU A O 1
ATOM 1250 N N . ASP A 1 162 ? -0.839 -14.634 -3.494 1.00 98.56 162 ASP A N 1
ATOM 1251 C CA . ASP A 1 162 ? -1.359 -13.824 -2.395 1.00 98.56 162 ASP A CA 1
ATOM 1252 C C . ASP A 1 162 ? -0.282 -13.678 -1.311 1.00 98.56 162 ASP A C 1
ATOM 1254 O O . ASP A 1 162 ? 0.494 -14.606 -1.050 1.00 98.56 162 ASP A O 1
ATOM 1258 N N . VAL A 1 163 ? -0.255 -12.530 -0.636 1.00 98.69 163 VAL A N 1
ATOM 1259 C CA . VAL A 1 163 ? 0.653 -12.297 0.493 1.00 98.69 163 VAL A CA 1
ATOM 1260 C C . VAL A 1 163 ? -0.091 -11.789 1.719 1.00 98.69 163 VAL A C 1
ATOM 1262 O O . VAL A 1 163 ? -1.110 -11.109 1.617 1.00 98.69 163 VAL A O 1
ATOM 1265 N N . SER A 1 164 ? 0.444 -12.119 2.893 1.00 98.50 164 SER A N 1
ATOM 1266 C CA . SER A 1 164 ? -0.051 -11.658 4.187 1.00 98.50 164 SER A CA 1
ATOM 1267 C C . SER A 1 164 ? 1.104 -11.057 4.974 1.00 98.50 164 SER A C 1
ATOM 1269 O O . SER A 1 164 ? 2.112 -11.727 5.185 1.00 98.50 164 SER A O 1
ATOM 1271 N N . ALA A 1 165 ? 0.934 -9.826 5.445 1.00 98.56 165 ALA A N 1
ATOM 1272 C CA . ALA A 1 165 ? 1.876 -9.126 6.307 1.00 98.56 165 ALA A CA 1
ATOM 1273 C C . ALA A 1 165 ? 1.247 -8.898 7.685 1.00 98.56 165 ALA A C 1
ATOM 1275 O O . ALA A 1 165 ? 0.069 -8.553 7.783 1.00 98.56 165 ALA A O 1
ATOM 1276 N N . THR A 1 166 ? 2.023 -9.078 8.753 1.00 98.12 166 THR A N 1
ATOM 1277 C CA . THR A 1 166 ? 1.558 -8.843 10.126 1.00 98.12 166 THR A CA 1
ATOM 1278 C C . THR A 1 166 ? 2.392 -7.765 10.795 1.00 98.12 166 THR A C 1
ATOM 1280 O O . THR A 1 166 ? 3.620 -7.798 10.745 1.00 98.12 166 THR A O 1
ATOM 1283 N N . PHE A 1 167 ? 1.712 -6.847 11.472 1.00 97.62 167 PHE A N 1
ATOM 1284 C CA . PHE A 1 167 ? 2.294 -5.709 12.161 1.00 97.62 167 PHE A CA 1
ATOM 1285 C C . PHE A 1 167 ? 1.710 -5.557 13.562 1.00 97.62 167 PHE A C 1
ATOM 1287 O O . PHE A 1 167 ? 0.662 -6.117 13.878 1.00 97.62 167 PHE A O 1
ATOM 1294 N N . ARG A 1 168 ? 2.365 -4.739 14.390 1.00 94.31 168 ARG A N 1
ATOM 1295 C CA . ARG A 1 168 ? 1.761 -4.224 15.620 1.00 94.31 168 ARG A CA 1
ATOM 1296 C C . ARG A 1 168 ? 1.347 -2.779 15.435 1.00 94.31 168 ARG A C 1
ATOM 1298 O O . ARG A 1 168 ? 2.202 -1.920 15.240 1.00 94.31 168 ARG A O 1
ATOM 1305 N N . ALA A 1 169 ? 0.055 -2.527 15.565 1.00 90.00 169 ALA A N 1
ATOM 1306 C CA . ALA A 1 169 ? -0.534 -1.203 15.523 1.00 90.00 169 ALA A CA 1
ATOM 1307 C C . ALA A 1 169 ? -0.886 -0.736 16.946 1.00 90.00 169 ALA A C 1
ATOM 1309 O O . ALA A 1 169 ? -1.183 -1.551 17.816 1.00 90.00 169 ALA A O 1
ATOM 1310 N N . SER A 1 170 ? -0.846 0.564 17.219 1.00 84.56 170 SER A N 1
ATOM 1311 C CA . SER A 1 170 ? -1.173 1.135 18.526 1.00 84.56 170 SER A CA 1
ATOM 1312 C C . SER A 1 170 ? -1.951 2.424 18.343 1.00 84.56 170 SER A C 1
ATOM 1314 O O . SER A 1 170 ? -1.471 3.328 17.667 1.00 84.56 170 SER A O 1
ATOM 1316 N N . THR A 1 171 ? -3.085 2.550 19.022 1.00 73.69 171 THR A N 1
ATOM 1317 C CA . THR A 1 171 ? -3.891 3.784 19.038 1.00 73.69 171 THR A CA 1
ATOM 1318 C C . THR A 1 171 ? -3.384 4.805 20.067 1.00 73.69 171 THR A C 1
ATOM 1320 O O . THR A 1 171 ? -3.984 5.859 20.259 1.00 73.69 171 THR A O 1
ATOM 1323 N N . SER A 1 172 ? -2.325 4.486 20.823 1.00 64.06 172 SER A N 1
ATOM 1324 C CA . SER A 1 172 ? -1.773 5.399 21.822 1.00 64.06 172 SER A CA 1
ATOM 1325 C C . SER A 1 172 ? -0.923 6.467 21.145 1.00 64.06 172 SER A C 1
ATOM 1327 O O . SER A 1 172 ? 0.161 6.171 20.637 1.00 64.06 172 SER A O 1
ATOM 1329 N N . ARG A 1 173 ? -1.365 7.722 21.217 1.00 50.28 173 ARG A N 1
ATOM 1330 C CA . ARG A 1 173 ? -0.558 8.871 20.802 1.00 50.28 173 ARG A CA 1
ATOM 1331 C C . ARG A 1 173 ? 0.761 8.913 21.579 1.00 50.28 173 ARG A C 1
ATOM 1333 O O . ARG A 1 173 ? 0.721 9.051 22.806 1.00 50.28 173 ARG A O 1
ATOM 1340 N N . PRO A 1 174 ? 1.942 8.883 20.934 1.00 46.84 174 PRO A N 1
ATOM 1341 C CA . PRO A 1 174 ? 3.125 9.414 21.593 1.00 46.84 174 PRO A CA 1
ATOM 1342 C C . PRO A 1 174 ? 2.855 10.887 21.937 1.00 46.84 174 PRO A C 1
ATOM 1344 O O . PRO A 1 174 ? 2.252 11.609 21.144 1.00 46.84 174 PRO A O 1
ATOM 1347 N N . ASP A 1 175 ? 3.264 11.326 23.129 1.00 41.59 175 ASP A N 1
ATOM 1348 C CA . ASP A 1 175 ? 3.123 12.706 23.612 1.00 41.59 175 ASP A CA 1
ATOM 1349 C C . ASP A 1 175 ? 3.787 13.686 22.622 1.00 41.59 175 ASP A C 1
ATOM 1351 O O . ASP A 1 175 ? 4.994 13.932 22.656 1.00 41.59 175 ASP A O 1
ATOM 1355 N N . ARG A 1 176 ? 3.002 14.190 21.662 1.00 47.19 176 ARG A N 1
ATOM 1356 C CA . ARG A 1 176 ? 3.423 15.132 20.619 1.00 47.19 176 ARG A CA 1
ATOM 1357 C C . ARG A 1 176 ? 3.053 16.553 21.043 1.00 47.19 176 ARG A C 1
ATOM 1359 O O . ARG A 1 176 ? 2.285 17.247 20.377 1.00 47.19 176 ARG A O 1
ATOM 1366 N N . THR A 1 177 ? 3.623 17.038 22.145 1.00 36.94 177 THR A N 1
ATOM 1367 C CA . THR A 1 177 ? 3.748 18.490 22.326 1.00 36.94 177 THR A CA 1
ATOM 1368 C C . THR A 1 177 ? 4.616 19.037 21.189 1.00 36.94 177 THR A C 1
ATOM 1370 O O . THR A 1 177 ? 5.800 18.730 21.123 1.00 36.94 177 THR A O 1
ATOM 1373 N N . GLU A 1 178 ? 4.010 19.836 20.308 1.00 40.78 178 GLU A N 1
ATOM 1374 C CA . GLU A 1 178 ? 4.602 20.485 19.124 1.00 40.78 178 GLU A CA 1
ATOM 1375 C C . GLU A 1 178 ? 4.796 19.599 17.883 1.00 40.78 178 GLU A C 1
ATOM 1377 O O . GLU A 1 178 ? 5.909 19.205 17.550 1.00 40.78 178 GLU A O 1
ATOM 1382 N N . ARG A 1 179 ? 3.721 19.387 17.111 1.00 45.31 179 ARG A N 1
ATOM 1383 C CA . ARG A 1 179 ? 3.755 19.427 15.633 1.00 45.31 179 ARG A CA 1
ATOM 1384 C C . ARG A 1 179 ? 2.324 19.435 15.078 1.00 45.31 179 ARG A C 1
ATOM 1386 O O . ARG A 1 179 ? 1.718 18.408 14.825 1.00 45.31 179 ARG A O 1
ATOM 1393 N N . HIS A 1 180 ? 1.755 20.632 14.921 1.00 39.53 180 HIS A N 1
ATOM 1394 C CA . HIS A 1 180 ? 0.526 20.830 14.148 1.00 39.53 180 HIS A CA 1
ATOM 1395 C C . HIS A 1 180 ? 0.867 20.766 12.652 1.00 39.53 180 HIS A C 1
ATOM 1397 O O . HIS A 1 180 ? 1.190 21.796 12.059 1.00 39.53 180 HIS A O 1
ATOM 1403 N N . ILE A 1 181 ? 0.733 19.602 12.020 1.00 42.47 181 ILE A N 1
ATOM 1404 C CA . ILE A 1 181 ? 0.350 19.568 10.604 1.00 42.47 181 ILE A CA 1
ATOM 1405 C C . ILE A 1 181 ? -1.172 19.441 10.601 1.00 42.47 181 ILE A C 1
ATOM 1407 O O . ILE A 1 181 ? -1.733 18.367 10.479 1.00 42.47 181 ILE A O 1
ATOM 1411 N N . ARG A 1 182 ? -1.868 20.563 10.823 1.00 36.84 182 ARG A N 1
ATOM 1412 C CA . ARG A 1 182 ? -3.286 20.632 10.458 1.00 36.84 182 ARG A CA 1
ATOM 1413 C C . ARG A 1 182 ? -3.327 20.820 8.948 1.00 36.84 182 ARG A C 1
ATOM 1415 O O . ARG A 1 182 ? -2.956 21.902 8.482 1.00 36.84 182 ARG A O 1
ATOM 1422 N N . PHE A 1 183 ? -3.807 19.828 8.204 1.00 37.69 183 PHE A N 1
ATOM 1423 C CA . PHE A 1 183 ? -4.263 20.020 6.828 1.00 37.69 183 PHE A CA 1
ATOM 1424 C C . PHE A 1 183 ? -5.462 20.985 6.830 1.00 37.69 183 PHE A C 1
ATOM 1426 O O . PHE A 1 183 ? -6.626 20.607 6.830 1.00 37.69 183 PHE A O 1
ATOM 1433 N N . PHE A 1 184 ? -5.191 22.291 6.877 1.00 30.81 184 PHE A N 1
ATOM 1434 C CA . PHE A 1 184 ? -6.204 23.308 6.618 1.00 30.81 184 PHE A CA 1
ATOM 1435 C C . PHE A 1 184 ? -6.381 23.424 5.102 1.00 30.81 184 PHE A C 1
ATOM 1437 O O . PHE A 1 184 ? -5.723 24.238 4.449 1.00 30.81 184 PHE A O 1
ATOM 1444 N N . VAL A 1 185 ? -7.320 22.665 4.533 1.00 31.98 185 VAL A N 1
ATOM 1445 C CA . VAL A 1 185 ? -7.897 23.005 3.225 1.00 31.98 185 VAL A CA 1
ATOM 1446 C C . VAL A 1 185 ? -8.757 24.256 3.418 1.00 31.98 185 VAL A C 1
ATOM 1448 O O . VAL A 1 185 ? -9.963 24.211 3.644 1.00 31.98 185 VAL A O 1
ATOM 1451 N N . ARG A 1 186 ? -8.121 25.431 3.392 1.00 29.03 186 ARG A N 1
ATOM 1452 C CA . ARG A 1 186 ? -8.834 26.709 3.422 1.00 29.03 186 ARG A CA 1
ATOM 1453 C C . ARG A 1 186 ? -9.318 27.024 2.008 1.00 29.03 186 ARG A C 1
ATOM 1455 O O . ARG A 1 186 ? -8.596 27.643 1.229 1.00 29.03 186 ARG A O 1
ATOM 1462 N N . PHE A 1 187 ? -10.551 26.633 1.686 1.00 33.16 187 PHE A N 1
ATOM 1463 C CA . PHE A 1 187 ? -11.252 27.133 0.503 1.00 33.16 187 PHE A CA 1
ATOM 1464 C C . PHE A 1 187 ? -11.284 28.672 0.543 1.00 33.16 187 PHE A C 1
ATOM 1466 O O . PHE A 1 187 ? -11.941 29.275 1.391 1.00 33.16 187 PHE A O 1
ATOM 1473 N N . ARG A 1 188 ? -10.569 29.335 -0.376 1.00 30.25 188 ARG A N 1
ATOM 1474 C CA . ARG A 1 188 ? -10.849 30.734 -0.724 1.00 30.25 188 ARG A CA 1
ATOM 1475 C C . ARG A 1 188 ? -12.010 30.746 -1.715 1.00 30.25 188 ARG A C 1
ATOM 1477 O O . ARG A 1 188 ? -11.794 30.723 -2.923 1.00 30.25 188 ARG A O 1
ATOM 1484 N N . ALA A 1 189 ? -13.231 30.819 -1.205 1.00 38.19 189 ALA A N 1
ATOM 1485 C CA . ALA A 1 189 ? -14.304 31.456 -1.952 1.00 38.19 189 ALA A CA 1
ATOM 1486 C C . ALA A 1 189 ? -14.125 32.968 -1.772 1.00 38.19 189 ALA A C 1
ATOM 1488 O O . ALA A 1 189 ? -14.203 33.449 -0.649 1.00 38.19 189 ALA A O 1
ATOM 1489 N N . ASP A 1 190 ? -13.717 33.661 -2.836 1.00 34.06 190 ASP A N 1
ATOM 1490 C CA . ASP A 1 190 ? -14.197 35.004 -3.198 1.00 34.06 190 ASP A CA 1
ATOM 1491 C C . ASP A 1 190 ? -13.352 35.560 -4.349 1.00 34.06 190 ASP A C 1
ATOM 1493 O O . ASP A 1 190 ? -12.299 36.17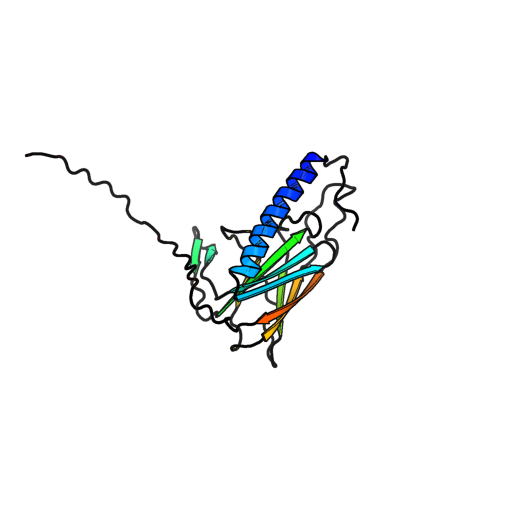6 -4.176 1.00 34.06 190 ASP A O 1
ATOM 1497 N N . SER A 1 191 ? -13.846 35.348 -5.565 1.00 35.50 191 SER A N 1
ATOM 1498 C CA . SER A 1 191 ? -13.522 36.191 -6.711 1.00 35.50 191 SER A CA 1
ATOM 1499 C C . SER A 1 191 ? -14.803 36.887 -7.159 1.00 35.50 191 SER A C 1
ATOM 1501 O O . SER A 1 191 ? -15.536 36.406 -8.013 1.00 35.50 191 SER A O 1
ATOM 1503 N N . VAL A 1 192 ? -15.065 38.056 -6.572 1.00 35.75 192 VAL A N 1
ATOM 1504 C CA . VAL A 1 192 ? -15.942 39.064 -7.173 1.00 35.75 192 VAL A CA 1
ATOM 1505 C C . VAL A 1 192 ? -15.155 40.367 -7.251 1.00 35.75 192 VAL A C 1
ATOM 1507 O O . VAL A 1 192 ? -14.958 41.079 -6.270 1.00 35.75 192 VAL A O 1
ATOM 1510 N N . LEU A 1 193 ? -14.663 40.646 -8.457 1.00 33.88 193 LEU A N 1
ATOM 1511 C CA . LEU A 1 193 ? -14.126 41.939 -8.863 1.00 33.88 193 LEU A CA 1
ATOM 1512 C C . LEU A 1 193 ? -15.237 42.994 -8.781 1.00 33.88 193 LEU A C 1
ATOM 1514 O O . LEU A 1 193 ? -16.126 43.014 -9.628 1.00 33.88 193 LEU A O 1
ATOM 1518 N N . PHE A 1 194 ? -15.139 43.923 -7.833 1.00 32.34 194 PHE A N 1
ATOM 1519 C CA . PHE A 1 194 ? -15.736 45.249 -7.983 1.00 32.34 194 PHE A CA 1
ATOM 1520 C C . PHE A 1 194 ? -14.621 46.264 -8.235 1.00 32.34 194 PHE A C 1
ATOM 1522 O O . PHE A 1 194 ? -13.800 46.552 -7.366 1.00 32.34 194 PHE A O 1
ATOM 1529 N N . ARG A 1 195 ? -14.591 46.795 -9.464 1.00 34.97 195 ARG A N 1
ATOM 1530 C CA . ARG A 1 195 ? -13.905 48.049 -9.787 1.00 34.97 195 ARG A CA 1
ATOM 1531 C C . ARG A 1 195 ? -14.626 49.178 -9.054 1.00 34.97 195 ARG A C 1
ATOM 1533 O O . ARG A 1 195 ? -15.822 49.359 -9.258 1.00 34.97 195 ARG A O 1
ATOM 1540 N N . ALA A 1 196 ? -13.894 49.946 -8.258 1.00 33.56 196 ALA A N 1
ATOM 1541 C CA . ALA A 1 196 ? -14.299 51.294 -7.891 1.00 33.56 196 ALA A CA 1
ATOM 1542 C C . ALA A 1 196 ? -13.518 52.272 -8.776 1.00 33.56 196 ALA A C 1
ATOM 1544 O O . ALA A 1 196 ? -12.290 52.335 -8.704 1.00 33.56 196 ALA A O 1
ATOM 1545 N N . ASP A 1 197 ? -14.246 52.978 -9.638 1.00 36.16 197 ASP A N 1
ATOM 1546 C CA . ASP A 1 197 ? -13.757 54.139 -10.373 1.00 36.16 197 ASP A CA 1
ATOM 1547 C C . ASP A 1 197 ? -13.472 55.295 -9.402 1.00 36.16 197 ASP A C 1
ATOM 1549 O O . ASP A 1 197 ? -14.212 55.532 -8.445 1.00 36.16 197 ASP A O 1
ATOM 1553 N N . SER A 1 198 ? -12.396 56.030 -9.666 1.00 37.16 198 SER A N 1
ATOM 1554 C CA . SER A 1 198 ? -11.988 57.237 -8.951 1.00 37.16 198 SER A CA 1
ATOM 1555 C C . SER A 1 198 ? -12.554 58.500 -9.607 1.00 37.16 198 SER A C 1
ATOM 1557 O O . SER A 1 198 ? -12.201 58.805 -10.741 1.00 37.16 198 SER A O 1
ATOM 1559 N N . VAL A 1 199 ? -13.377 59.254 -8.865 1.00 37.91 199 VAL A N 1
ATOM 1560 C CA . VAL A 1 199 ? -13.787 60.669 -9.056 1.00 37.91 199 VAL A CA 1
ATOM 1561 C C . VAL A 1 199 ? -14.310 61.109 -7.665 1.00 37.91 199 VAL A C 1
ATOM 1563 O O . VAL A 1 199 ? -15.204 60.436 -7.162 1.00 37.91 199 VAL A O 1
ATOM 1566 N N . LEU A 1 200 ? -13.836 62.101 -6.898 1.00 40.81 200 LEU A N 1
ATOM 1567 C CA . LEU A 1 200 ? -13.044 63.334 -7.041 1.00 40.81 200 LEU A CA 1
ATOM 1568 C C . LEU A 1 200 ? -12.121 63.493 -5.817 1.00 40.81 200 LEU A C 1
ATOM 1570 O O . LEU A 1 200 ? -12.537 63.050 -4.722 1.00 40.81 200 LEU A O 1
#

Nearest PDB structures (foldseek):
  7r3s-assembly1_A  TM=8.020E-01  e=6.385E-05  Rubrivivax gelatinosus
  3uc2-assembly4_D  TM=7.791E-01  e=1.160E-03  Pseudomonas aeruginosa PAO1
  3uc2-assembly3_C  TM=7.253E-01  e=1.525E-03  Pseudomonas aeruginosa PAO1
  8v2a-assembly1_C  TM=3.172E-01  e=1.985E-01  Homo sapiens